Protein AF-A0A948EXN6-F1 (afdb_monomer_lite)

pLDDT: mean 90.45, std 11.67, range [42.03, 98.06]

Structure (mmCIF, N/CA/C/O backbone):
data_AF-A0A948EXN6-F1
#
_entry.id   AF-A0A948EXN6-F1
#
loop_
_atom_site.group_PDB
_atom_site.id
_atom_site.type_symbol
_atom_site.label_atom_id
_atom_site.label_alt_id
_atom_site.label_comp_id
_atom_site.label_asym_id
_atom_site.label_entity_id
_atom_site.label_seq_id
_atom_site.pdbx_PDB_ins_code
_atom_site.Cartn_x
_atom_site.Cartn_y
_atom_site.Cartn_z
_atom_site.occupancy
_atom_site.B_iso_or_equiv
_atom_site.auth_seq_id
_atom_site.auth_comp_id
_atom_site.auth_asym_id
_atom_site.auth_atom_id
_atom_site.pdbx_PDB_model_num
ATOM 1 N N . ALA A 1 1 ? 12.293 12.472 -8.233 1.00 50.12 1 ALA A N 1
ATOM 2 C CA . ALA A 1 1 ? 11.064 12.464 -7.415 1.00 50.12 1 ALA A CA 1
ATOM 3 C C . ALA A 1 1 ? 10.484 11.058 -7.168 1.00 50.12 1 ALA A C 1
ATOM 5 O O . ALA A 1 1 ? 9.758 10.894 -6.204 1.00 50.12 1 ALA A O 1
ATOM 6 N N . VAL A 1 2 ? 10.854 10.016 -7.926 1.00 45.22 2 VAL A N 1
ATOM 7 C CA . VAL A 1 2 ? 10.190 8.685 -7.897 1.00 45.22 2 VAL A CA 1
ATOM 8 C C . VAL A 1 2 ? 10.347 7.876 -6.589 1.00 45.22 2 VAL A C 1
ATOM 10 O O . VAL A 1 2 ? 9.500 7.055 -6.267 1.00 45.22 2 VAL A O 1
ATOM 13 N N . LEU A 1 3 ? 11.375 8.131 -5.770 1.00 45.44 3 LEU A N 1
ATOM 14 C CA . LEU A 1 3 ? 11.554 7.445 -4.474 1.00 45.44 3 LEU A CA 1
ATOM 15 C C . LEU A 1 3 ? 10.728 8.038 -3.314 1.00 45.44 3 LEU A C 1
ATOM 17 O O . LEU A 1 3 ? 10.849 7.562 -2.189 1.00 45.44 3 LEU A O 1
ATOM 21 N N . ASN A 1 4 ? 9.919 9.077 -3.554 1.00 51.69 4 ASN A N 1
ATOM 22 C CA . ASN A 1 4 ? 9.284 9.848 -2.478 1.00 51.69 4 ASN A CA 1
ATOM 23 C C . ASN A 1 4 ? 8.006 9.185 -1.930 1.00 51.69 4 ASN A C 1
ATOM 25 O O . ASN A 1 4 ? 7.772 9.238 -0.723 1.00 51.69 4 ASN A O 1
ATOM 29 N N . LEU A 1 5 ? 7.218 8.505 -2.773 1.00 46.69 5 LEU A N 1
ATOM 30 C CA . LEU A 1 5 ? 5.923 7.934 -2.375 1.00 46.69 5 LEU A CA 1
ATOM 31 C C . LEU A 1 5 ? 6.063 6.873 -1.269 1.00 46.69 5 LEU A C 1
ATOM 33 O O . LEU A 1 5 ? 5.421 6.967 -0.223 1.00 46.69 5 LEU A O 1
ATOM 37 N N . ALA A 1 6 ? 6.979 5.913 -1.450 1.00 48.19 6 ALA A N 1
ATOM 38 C CA . ALA A 1 6 ? 7.250 4.860 -0.465 1.00 48.19 6 ALA A CA 1
ATOM 39 C C . ALA A 1 6 ? 7.840 5.402 0.851 1.00 48.19 6 ALA A C 1
ATOM 41 O O . ALA A 1 6 ? 7.718 4.766 1.893 1.00 48.19 6 ALA A O 1
ATOM 42 N N . THR A 1 7 ? 8.473 6.579 0.819 1.00 48.00 7 THR A N 1
ATOM 43 C CA . THR A 1 7 ? 9.001 7.233 2.026 1.00 48.00 7 THR A CA 1
ATOM 44 C C . THR A 1 7 ? 7.984 8.113 2.750 1.00 48.00 7 THR A C 1
ATOM 46 O O . THR A 1 7 ? 8.203 8.435 3.916 1.00 48.00 7 THR A O 1
ATOM 49 N N . ARG A 1 8 ? 6.891 8.515 2.087 1.00 53.47 8 ARG A N 1
ATOM 50 C CA . ARG A 1 8 ? 5.889 9.442 2.637 1.00 53.47 8 ARG A CA 1
ATOM 51 C C . ARG A 1 8 ? 4.621 8.752 3.118 1.00 53.47 8 ARG A C 1
ATOM 53 O O . ARG A 1 8 ? 4.040 9.199 4.104 1.00 53.47 8 ARG A O 1
ATOM 60 N N . ILE A 1 9 ? 4.240 7.630 2.508 1.00 58.47 9 ILE A N 1
ATOM 61 C CA . ILE A 1 9 ? 3.267 6.721 3.116 1.00 58.47 9 ILE A CA 1
ATOM 62 C C . ILE A 1 9 ? 4.011 5.891 4.167 1.00 58.47 9 ILE A C 1
ATOM 64 O O . ILE A 1 9 ? 4.641 4.878 3.866 1.00 58.47 9 ILE A O 1
ATOM 68 N N . VAL A 1 10 ? 3.969 6.340 5.421 1.00 64.81 10 VAL A N 1
ATOM 69 C CA . VAL A 1 10 ? 4.646 5.668 6.538 1.00 64.81 10 VAL A CA 1
ATOM 70 C C . VAL A 1 10 ? 3.844 4.428 6.957 1.00 64.81 10 VAL A C 1
ATOM 72 O O . VAL A 1 10 ? 3.086 4.444 7.922 1.00 64.81 10 VAL A O 1
ATOM 75 N N . LEU A 1 11 ? 4.002 3.334 6.207 1.00 69.88 11 LEU A N 1
ATOM 76 C CA . LEU A 1 11 ? 3.367 2.042 6.509 1.00 69.88 11 LEU A CA 1
ATOM 77 C C . LEU A 1 11 ? 4.137 1.221 7.549 1.00 69.88 11 LEU A C 1
ATOM 79 O O . LEU A 1 11 ? 3.595 0.256 8.083 1.00 69.88 11 LEU A O 1
ATOM 83 N N . THR A 1 12 ? 5.385 1.588 7.858 1.00 72.75 12 THR A N 1
ATOM 84 C CA . THR A 1 12 ? 6.247 0.802 8.753 1.00 72.75 12 THR A CA 1
ATOM 85 C C . THR A 1 12 ? 5.606 0.557 10.124 1.00 72.75 12 THR A C 1
ATOM 87 O O . THR A 1 12 ? 5.537 -0.610 10.511 1.00 72.75 12 THR A O 1
ATOM 90 N N . PRO A 1 13 ? 5.069 1.569 10.838 1.00 77.62 13 PRO A N 1
ATOM 91 C CA . PRO A 1 13 ? 4.462 1.344 12.147 1.00 77.62 13 PRO A CA 1
ATOM 92 C C . PRO A 1 13 ? 3.199 0.457 12.124 1.00 77.62 13 PRO A C 1
ATOM 94 O O . PRO A 1 13 ? 3.190 -0.531 12.860 1.00 77.62 13 PRO A O 1
ATOM 97 N N . PRO A 1 14 ? 2.160 0.683 11.283 1.00 74.44 14 PRO A N 1
ATOM 98 C CA . PRO A 1 14 ? 0.985 -0.194 11.282 1.00 74.44 14 PRO A CA 1
ATOM 99 C C . PRO A 1 14 ? 1.304 -1.620 10.803 1.00 74.44 14 PRO A C 1
ATOM 101 O O . PRO A 1 14 ? 0.750 -2.581 11.341 1.00 74.44 14 PRO A O 1
ATOM 104 N N . VAL A 1 15 ? 2.233 -1.790 9.852 1.00 79.62 15 VAL A N 1
ATOM 105 C CA . VAL A 1 15 ? 2.682 -3.119 9.396 1.00 79.62 15 VAL A CA 1
ATOM 106 C C . VAL A 1 15 ? 3.453 -3.846 10.501 1.00 79.62 15 VAL A C 1
ATOM 108 O O . VAL A 1 15 ? 3.185 -5.019 10.772 1.00 79.62 15 VAL A O 1
ATOM 111 N N . ALA A 1 16 ? 4.372 -3.161 11.187 1.00 80.25 16 ALA A N 1
ATOM 112 C CA . ALA A 1 16 ? 5.110 -3.731 12.312 1.00 80.25 16 ALA A CA 1
ATOM 113 C C . ALA A 1 16 ? 4.172 -4.086 13.470 1.00 80.25 16 ALA A C 1
ATOM 115 O O . ALA A 1 16 ? 4.262 -5.185 14.019 1.00 80.25 16 ALA A O 1
ATOM 116 N N . ALA A 1 17 ? 3.226 -3.203 13.800 1.00 81.69 17 ALA A N 1
ATOM 117 C CA . ALA A 1 17 ? 2.192 -3.477 14.783 1.00 81.69 17 ALA A CA 1
ATOM 118 C C . ALA A 1 17 ? 1.412 -4.740 14.403 1.00 81.69 17 ALA A C 1
ATOM 120 O O . ALA A 1 17 ? 1.282 -5.627 15.245 1.00 81.69 17 ALA A O 1
ATOM 121 N N . PHE A 1 18 ? 0.955 -4.882 13.154 1.00 83.88 18 PHE A N 1
ATOM 122 C CA . PHE A 1 18 ? 0.228 -6.075 12.704 1.00 83.88 18 PHE A CA 1
ATOM 123 C C . PHE A 1 18 ? 1.070 -7.349 12.836 1.00 83.88 18 PHE A C 1
ATOM 125 O O . PHE A 1 18 ? 0.575 -8.360 13.334 1.00 83.88 18 PHE A O 1
ATOM 132 N N . ALA A 1 19 ? 2.360 -7.295 12.497 1.00 84.50 19 ALA A N 1
ATOM 133 C CA . ALA A 1 19 ? 3.268 -8.430 12.659 1.00 84.50 19 ALA A CA 1
ATOM 134 C C . ALA A 1 19 ? 3.375 -8.902 14.124 1.00 84.50 19 ALA A C 1
ATOM 136 O O . ALA A 1 19 ? 3.435 -10.104 14.383 1.00 84.50 19 ALA A O 1
ATOM 137 N N . VAL A 1 20 ? 3.317 -7.989 15.103 1.00 85.81 20 VAL A N 1
ATOM 138 C CA . VAL A 1 20 ? 3.295 -8.356 16.533 1.00 85.81 20 VAL A CA 1
ATOM 139 C C . VAL A 1 20 ? 2.038 -9.155 16.903 1.00 85.81 20 VAL A C 1
ATOM 141 O O . VAL A 1 20 ? 2.105 -10.026 17.777 1.00 85.81 20 VAL A O 1
ATOM 144 N N . ALA A 1 21 ? 0.901 -8.941 16.232 1.00 86.50 21 ALA A N 1
ATOM 145 C CA . ALA A 1 21 ? -0.321 -9.703 16.499 1.00 86.50 21 ALA A CA 1
ATOM 146 C C . ALA A 1 21 ? -0.139 -11.213 16.256 1.00 86.50 21 ALA A C 1
ATOM 148 O O . ALA A 1 21 ? -0.732 -12.014 16.978 1.00 86.50 21 ALA A O 1
ATOM 149 N N . LEU A 1 22 ? 0.747 -11.612 15.331 1.00 83.56 22 LEU A N 1
ATOM 150 C CA . LEU A 1 22 ? 1.071 -13.020 15.043 1.00 83.56 22 LEU A CA 1
ATOM 151 C C . LEU A 1 22 ? 1.679 -13.762 16.243 1.00 83.56 22 LEU A C 1
ATOM 153 O O . LEU A 1 22 ? 1.661 -14.991 16.297 1.00 83.56 22 LEU A O 1
ATOM 157 N N . HIS A 1 23 ? 2.206 -13.021 17.217 1.00 86.94 23 HIS A N 1
ATOM 158 C CA . HIS A 1 23 ? 2.815 -13.556 18.432 1.00 86.94 23 HIS A CA 1
ATOM 159 C C . HIS A 1 23 ? 1.944 -13.366 19.680 1.00 86.94 23 HIS A C 1
ATOM 161 O O . HIS A 1 23 ? 2.369 -13.705 20.784 1.00 86.94 23 HIS A O 1
ATOM 167 N N . ASN A 1 24 ? 0.725 -12.849 19.518 1.00 88.88 24 ASN A N 1
ATOM 168 C CA . ASN A 1 24 ? -0.224 -12.631 20.602 1.00 88.88 24 ASN A CA 1
ATOM 169 C C . ASN A 1 24 ? -1.450 -13.534 20.442 1.00 88.88 24 ASN A C 1
ATOM 171 O O . ASN A 1 24 ? -1.905 -13.819 19.336 1.00 88.88 24 ASN A O 1
ATOM 175 N N . VAL A 1 25 ? -2.004 -13.983 21.567 1.00 92.00 25 VAL A N 1
ATOM 176 C CA . VAL A 1 25 ? -3.200 -14.832 21.569 1.00 92.00 25 VAL A CA 1
ATOM 177 C C . VAL A 1 25 ? -4.441 -13.941 21.481 1.00 92.00 25 VAL A C 1
ATOM 179 O O . VAL A 1 25 ? -4.625 -13.090 22.356 1.00 92.00 25 VAL A O 1
ATOM 182 N N . PRO A 1 26 ? -5.310 -14.115 20.471 1.00 96.25 26 PRO A N 1
ATOM 183 C CA . PRO A 1 26 ? -6.540 -13.349 20.389 1.00 96.25 26 PRO A CA 1
ATOM 184 C C . PRO A 1 26 ? -7.600 -13.850 21.366 1.00 96.25 26 PRO A C 1
ATOM 186 O O . PRO A 1 26 ? -7.624 -15.010 21.779 1.00 96.25 26 PRO A O 1
ATOM 189 N N . SER A 1 27 ? -8.548 -12.970 21.659 1.00 97.12 27 SER A N 1
ATOM 190 C CA . SER A 1 27 ? -9.774 -13.287 22.385 1.00 97.12 27 SER A CA 1
ATOM 191 C C . SER A 1 27 ? -10.963 -13.326 21.428 1.00 97.12 27 SER A C 1
ATOM 193 O O . SER A 1 27 ? -11.187 -12.383 20.667 1.00 97.12 27 SER A O 1
ATOM 195 N N . TYR A 1 28 ? -11.730 -14.414 21.468 1.00 97.31 28 TYR A N 1
ATOM 196 C CA . TYR A 1 28 ? -12.972 -14.538 20.708 1.00 97.31 28 TYR A CA 1
ATOM 197 C C . TYR A 1 28 ? -14.075 -13.674 21.328 1.00 97.31 28 TYR A C 1
ATOM 199 O O . TYR A 1 28 ? -14.203 -13.618 22.553 1.00 97.31 28 TYR A O 1
ATOM 207 N N . GLN A 1 29 ? -14.863 -13.014 20.487 1.00 97.69 29 GLN A N 1
ATOM 208 C CA . GLN A 1 29 ? -15.926 -12.095 20.883 1.00 97.69 29 GLN A CA 1
ATOM 209 C C . GLN A 1 29 ? -17.315 -12.662 20.557 1.00 97.69 29 GLN A C 1
ATOM 211 O O . GLN A 1 29 ? -17.468 -13.552 19.723 1.00 97.69 29 GLN A O 1
ATOM 216 N N . GLU A 1 30 ? -18.356 -12.108 21.184 1.00 96.44 30 GLU A N 1
ATOM 217 C CA . GLU A 1 30 ? -19.752 -12.514 20.945 1.00 96.44 30 GLU A CA 1
ATOM 218 C C . GLU A 1 30 ? -20.220 -12.256 19.503 1.00 96.44 30 GLU A C 1
ATOM 220 O O . GLU A 1 30 ? -21.070 -12.982 18.994 1.00 96.44 30 GLU A O 1
ATOM 225 N N . ASP A 1 31 ? -19.645 -11.252 18.834 1.00 95.12 31 ASP A N 1
ATOM 226 C CA . ASP A 1 31 ? -19.950 -10.891 17.445 1.00 95.12 31 ASP A CA 1
ATOM 227 C C . ASP A 1 31 ? -19.256 -11.795 16.407 1.00 95.12 31 ASP A C 1
ATOM 229 O O . ASP A 1 31 ? -19.364 -11.547 15.207 1.00 95.12 31 ASP A O 1
ATOM 233 N N . GLY A 1 32 ? -18.538 -12.829 16.855 1.00 96.94 32 GLY A N 1
ATOM 234 C CA . GLY A 1 32 ? -17.798 -13.752 15.996 1.00 96.94 32 GLY A CA 1
ATOM 235 C C . GLY A 1 32 ? -16.394 -13.285 15.614 1.00 96.94 32 GLY A C 1
ATOM 236 O O . GLY A 1 32 ? -15.668 -14.031 14.956 1.00 96.94 32 GLY A O 1
ATOM 237 N N . SER A 1 33 ? -15.987 -12.083 16.027 1.00 97.62 33 SER A N 1
ATOM 238 C CA . SER A 1 33 ? -14.643 -11.579 15.761 1.00 97.62 33 SER A CA 1
ATOM 239 C C . SER A 1 33 ? -13.600 -12.113 16.741 1.00 97.62 33 SER A C 1
ATOM 241 O O . SER A 1 33 ? -13.895 -12.563 17.851 1.00 97.62 33 SER A O 1
ATOM 243 N N . TRP A 1 34 ? -12.346 -12.029 16.321 1.00 97.44 34 TRP A N 1
ATOM 244 C CA . TRP A 1 34 ? -11.168 -12.233 17.149 1.00 97.44 34 TRP A CA 1
ATOM 245 C C . TRP A 1 34 ? -10.496 -10.892 17.396 1.00 97.44 34 TRP A C 1
ATOM 247 O O . TRP A 1 34 ? -10.341 -10.094 16.470 1.00 97.44 34 TRP A O 1
ATOM 257 N N . ILE A 1 35 ? -10.103 -10.638 18.644 1.00 97.44 35 ILE A N 1
ATOM 258 C CA . ILE A 1 35 ? -9.443 -9.393 19.031 1.00 97.44 35 ILE A CA 1
ATOM 259 C C . ILE A 1 35 ? -8.107 -9.678 19.698 1.00 97.44 35 ILE A C 1
ATOM 261 O O . ILE A 1 35 ? -8.048 -10.337 20.740 1.00 97.44 35 ILE A O 1
ATOM 265 N N . TRP A 1 36 ? -7.058 -9.104 19.122 1.00 97.06 36 TRP A N 1
ATOM 266 C CA . TRP A 1 36 ? -5.733 -8.992 19.710 1.00 97.06 36 TRP A CA 1
ATOM 267 C C . TRP A 1 36 ? -5.620 -7.633 20.395 1.00 97.06 36 TRP A C 1
ATOM 269 O O . TRP A 1 36 ? -5.895 -6.602 19.781 1.00 97.06 36 TRP A O 1
ATOM 279 N N . VAL A 1 37 ? -5.206 -7.632 21.661 1.00 95.44 37 VAL A N 1
ATOM 280 C CA . VAL A 1 37 ? -4.864 -6.413 22.401 1.00 95.44 37 VAL A CA 1
ATOM 281 C C . VAL A 1 37 ? -3.457 -6.571 22.946 1.00 95.44 37 VAL A C 1
ATOM 283 O O . VAL A 1 37 ? -3.187 -7.526 23.670 1.00 95.44 37 VAL A O 1
ATOM 286 N N . TYR A 1 38 ? -2.566 -5.655 22.588 1.00 93.81 38 TYR A N 1
ATOM 287 C CA . TYR A 1 38 ? -1.165 -5.683 23.003 1.00 93.81 38 TYR A CA 1
ATOM 288 C C . TYR A 1 38 ? -0.573 -4.277 22.978 1.00 93.81 38 TYR A C 1
ATOM 290 O O . TYR A 1 38 ? -1.134 -3.360 22.382 1.00 93.81 38 TYR A O 1
ATOM 298 N N . THR A 1 39 ? 0.571 -4.116 23.633 1.00 91.81 39 THR A N 1
ATOM 299 C CA . THR A 1 39 ? 1.379 -2.903 23.522 1.00 91.81 39 THR A CA 1
ATOM 300 C C . THR A 1 39 ? 2.373 -3.083 22.383 1.00 91.81 39 THR A C 1
ATOM 302 O O . THR A 1 39 ? 3.109 -4.071 22.350 1.00 91.81 39 THR A O 1
ATOM 305 N N . HIS A 1 40 ? 2.381 -2.143 21.448 1.00 87.12 40 HIS A N 1
ATOM 306 C CA . HIS A 1 40 ? 3.416 -1.995 20.438 1.00 87.12 40 HIS A CA 1
ATOM 307 C C . HIS A 1 40 ? 4.394 -0.910 20.887 1.00 87.12 40 HIS A C 1
ATOM 309 O O . HIS A 1 40 ? 3.978 0.118 21.420 1.00 87.12 40 HIS A O 1
ATOM 315 N N . VAL A 1 41 ? 5.684 -1.167 20.702 1.00 84.38 41 VAL A N 1
ATOM 316 C CA . VAL A 1 41 ? 6.761 -0.251 21.076 1.00 84.38 41 VAL A CA 1
ATOM 317 C C . VAL A 1 41 ? 7.523 0.101 19.809 1.00 84.38 41 VAL A C 1
ATOM 319 O O . VAL A 1 41 ? 8.088 -0.798 19.182 1.00 84.38 41 VAL A O 1
ATOM 322 N N . ASP A 1 42 ? 7.551 1.386 19.465 1.00 73.56 42 ASP A N 1
ATOM 323 C CA . ASP A 1 42 ? 8.359 1.926 18.370 1.00 73.56 42 ASP A CA 1
ATOM 324 C C . ASP A 1 42 ? 9.301 3.006 18.919 1.00 73.56 42 ASP A C 1
ATOM 326 O O . ASP A 1 42 ? 8.901 4.108 19.301 1.00 73.56 42 ASP A O 1
ATOM 330 N N . GLY A 1 43 ? 10.580 2.655 19.062 1.00 77.56 43 GLY A N 1
ATOM 331 C CA . GLY A 1 43 ? 11.568 3.513 19.712 1.00 77.56 43 GLY A CA 1
ATOM 332 C C . GLY A 1 43 ? 11.219 3.819 21.175 1.00 77.56 43 GLY A C 1
ATOM 333 O O . GLY A 1 43 ? 11.389 2.967 22.045 1.00 77.56 43 GLY A O 1
ATOM 334 N N . ALA A 1 44 ? 10.810 5.061 21.444 1.00 75.50 44 ALA A N 1
ATOM 335 C CA . ALA A 1 44 ? 10.414 5.538 22.774 1.00 75.50 44 ALA A CA 1
ATOM 336 C C . ALA A 1 44 ? 8.889 5.663 22.946 1.00 75.50 44 ALA A C 1
ATOM 338 O O . ALA A 1 44 ? 8.434 6.029 24.030 1.00 75.50 44 ALA A O 1
ATOM 339 N N . GLU A 1 45 ? 8.118 5.400 21.891 1.00 79.38 45 GLU A N 1
ATOM 340 C CA . GLU A 1 45 ? 6.662 5.476 21.907 1.00 79.38 45 GLU A CA 1
ATOM 341 C C . GLU A 1 45 ? 6.073 4.108 22.256 1.00 79.38 45 GLU A C 1
ATOM 343 O O . GLU A 1 45 ? 6.475 3.078 21.710 1.00 79.38 45 GLU A O 1
ATOM 348 N N . GLU A 1 46 ? 5.108 4.099 23.175 1.00 88.38 46 GLU A N 1
ATOM 349 C CA . GLU A 1 46 ? 4.369 2.902 23.566 1.00 88.38 46 GLU A CA 1
ATOM 350 C C . GLU A 1 46 ? 2.890 3.106 23.256 1.00 88.38 46 GLU A C 1
ATOM 352 O O . GLU A 1 46 ? 2.221 3.949 23.850 1.00 88.38 46 GLU A O 1
ATOM 357 N N . GLN A 1 47 ? 2.363 2.299 22.344 1.00 91.25 47 GLN A N 1
ATOM 358 C CA . GLN A 1 47 ? 0.995 2.423 21.862 1.00 91.25 47 GLN A CA 1
ATOM 359 C C . GLN A 1 47 ? 0.210 1.152 22.174 1.00 91.25 47 GLN A C 1
ATOM 361 O O . GLN A 1 47 ? 0.685 0.032 21.980 1.00 91.25 47 GLN A O 1
ATOM 366 N N . GLN A 1 48 ? -1.028 1.301 22.637 1.00 95.19 48 GLN A N 1
ATOM 367 C CA . GLN A 1 48 ? -1.946 0.181 22.783 1.00 95.19 48 GLN A CA 1
ATOM 368 C C . GLN A 1 48 ? -2.621 -0.102 21.443 1.00 95.19 48 GLN A C 1
ATOM 370 O O . GLN A 1 48 ? -3.374 0.724 20.923 1.00 95.19 48 GLN A O 1
ATOM 375 N N . ILE A 1 49 ? -2.406 -1.308 20.929 1.00 95.56 49 ILE A N 1
ATOM 376 C CA . ILE A 1 49 ? -3.018 -1.798 19.702 1.00 95.56 49 ILE A CA 1
ATOM 377 C C . ILE A 1 49 ? -4.222 -2.669 20.035 1.00 95.56 49 ILE A C 1
ATOM 379 O O . ILE A 1 49 ? -4.172 -3.522 20.924 1.00 95.56 49 ILE A O 1
ATOM 383 N N . ARG A 1 50 ? -5.300 -2.472 19.279 1.00 96.62 50 ARG A N 1
ATOM 384 C CA . ARG A 1 50 ? -6.470 -3.344 19.217 1.00 96.62 50 ARG A CA 1
ATOM 385 C C . ARG A 1 50 ? -6.700 -3.732 17.762 1.00 96.62 50 ARG A C 1
ATOM 387 O O . ARG A 1 50 ? -7.278 -2.960 17.000 1.00 96.62 50 ARG A O 1
ATOM 394 N N . LEU A 1 51 ? -6.268 -4.930 17.387 1.00 97.19 51 LEU A N 1
ATOM 395 C CA . LEU A 1 51 ? -6.553 -5.513 16.079 1.00 97.19 51 LEU A CA 1
ATOM 396 C C . LEU A 1 51 ? -7.789 -6.403 16.194 1.00 97.19 51 LEU A C 1
ATOM 398 O O . LEU A 1 51 ? -7.853 -7.266 17.067 1.00 97.19 51 LEU A O 1
ATOM 402 N N . ARG A 1 52 ? -8.762 -6.199 15.312 1.00 97.62 52 ARG A N 1
ATOM 403 C CA . ARG A 1 52 ? -9.957 -7.027 15.166 1.00 97.62 52 ARG A CA 1
ATOM 404 C C . ARG A 1 52 ? -9.921 -7.717 13.808 1.00 97.62 52 ARG A C 1
ATOM 406 O O . ARG A 1 52 ? -9.720 -7.047 12.803 1.00 97.62 52 ARG A O 1
ATOM 413 N N . GLY A 1 53 ? -10.168 -9.022 13.797 1.00 97.12 53 GLY A N 1
ATOM 414 C CA . GLY A 1 53 ? -10.444 -9.805 12.594 1.00 97.12 53 GLY A CA 1
ATOM 415 C C . GLY A 1 53 ? -11.830 -10.431 12.698 1.00 97.12 53 GLY A C 1
ATOM 416 O O . GLY A 1 53 ? -12.080 -11.215 13.615 1.00 97.12 53 GLY A O 1
ATOM 417 N N . LEU A 1 54 ? -12.742 -10.071 11.799 1.00 97.88 54 LEU A N 1
ATOM 418 C CA . LEU A 1 54 ? -14.074 -10.666 11.698 1.00 97.88 54 LEU A CA 1
ATOM 419 C C . LEU A 1 54 ? -14.112 -11.617 10.501 1.00 97.88 54 LEU A C 1
ATOM 421 O O . LEU A 1 54 ? -14.054 -11.150 9.365 1.00 97.88 54 LEU A O 1
ATOM 425 N N . PRO A 1 55 ? -14.232 -12.934 10.725 1.00 97.31 55 PRO A N 1
ATOM 426 C CA . PRO A 1 55 ? -14.480 -13.868 9.641 1.00 97.31 55 PRO A CA 1
ATOM 427 C C . PRO A 1 55 ? -15.793 -13.527 8.930 1.00 97.31 55 PRO A C 1
ATOM 429 O O . PRO A 1 55 ? -16.845 -13.417 9.564 1.00 97.31 55 PRO A O 1
ATOM 432 N N . VAL A 1 56 ? -15.732 -13.400 7.611 1.00 96.12 56 VAL A N 1
ATOM 433 C CA . VAL A 1 56 ? -16.882 -13.194 6.725 1.00 96.12 56 VAL A CA 1
ATOM 434 C C . VAL A 1 56 ? -16.901 -14.279 5.651 1.00 96.12 56 VAL A C 1
ATOM 436 O O . VAL A 1 56 ? -16.016 -15.135 5.579 1.00 96.12 56 VAL A O 1
ATOM 439 N N . VAL A 1 57 ? -17.935 -14.296 4.809 1.00 94.69 57 VAL A N 1
ATOM 440 C CA . VAL A 1 57 ? -17.982 -15.245 3.690 1.00 94.69 57 VAL A CA 1
ATOM 441 C C . VAL A 1 57 ? -16.817 -14.950 2.744 1.00 94.69 57 VAL A C 1
ATOM 443 O O . VAL A 1 57 ? -16.757 -13.874 2.163 1.00 94.69 57 VAL A O 1
ATOM 446 N N . GLY A 1 58 ? -15.910 -15.916 2.592 1.00 93.06 58 GLY A N 1
ATOM 447 C CA . GLY A 1 58 ? -14.765 -15.820 1.684 1.00 93.06 58 GLY A CA 1
ATOM 448 C C . GLY A 1 58 ? -13.526 -15.136 2.263 1.00 93.06 58 GLY A C 1
ATOM 449 O O . GLY A 1 58 ? -12.497 -15.129 1.603 1.00 93.06 58 GLY A O 1
ATOM 450 N N . GLY A 1 59 ? -13.547 -14.619 3.494 1.00 96.62 59 GLY A N 1
ATOM 451 C CA . GLY A 1 59 ? -12.377 -13.905 4.002 1.00 96.62 59 GLY A CA 1
ATOM 452 C C . GLY A 1 59 ? -12.485 -13.418 5.435 1.00 96.62 59 GLY A C 1
ATOM 453 O O . GLY A 1 59 ? -13.248 -13.943 6.248 1.00 96.62 59 GLY A O 1
ATOM 454 N N . VAL A 1 60 ? -11.692 -12.396 5.735 1.00 97.44 60 VAL A N 1
ATOM 455 C CA . VAL A 1 60 ? -11.651 -11.715 7.026 1.00 97.44 60 VAL A CA 1
ATOM 456 C C . VAL A 1 60 ? -11.688 -10.209 6.793 1.00 97.44 60 VAL A C 1
ATOM 458 O O . VAL A 1 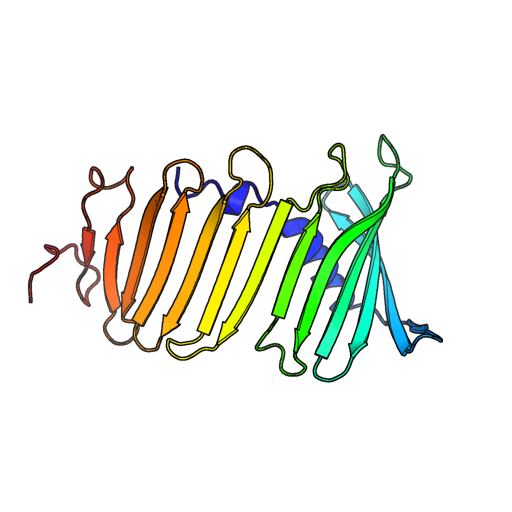60 ? -10.916 -9.686 5.993 1.00 97.44 60 VAL A O 1
ATOM 461 N N . GLU A 1 61 ? -12.569 -9.519 7.512 1.00 97.94 61 GLU A N 1
ATOM 462 C CA . GLU A 1 61 ? -12.549 -8.063 7.645 1.00 97.94 61 GLU A CA 1
ATOM 463 C C . GLU A 1 61 ? -11.640 -7.675 8.814 1.00 97.94 61 GLU A C 1
ATOM 465 O O . GLU A 1 61 ? -11.839 -8.111 9.955 1.00 97.94 61 GLU A O 1
ATOM 470 N N . TRP A 1 62 ? -10.650 -6.838 8.537 1.00 97.44 62 TRP A N 1
ATOM 471 C CA . TRP A 1 62 ? -9.659 -6.370 9.491 1.00 97.44 62 TRP A CA 1
ATOM 472 C C . TRP A 1 62 ? -9.921 -4.930 9.895 1.00 97.44 62 TRP A C 1
ATOM 474 O O . TRP A 1 62 ? -10.267 -4.087 9.072 1.00 97.44 62 TRP A O 1
ATOM 484 N N . GLN A 1 63 ? -9.691 -4.633 11.170 1.00 97.50 63 GLN A N 1
ATOM 485 C CA . GLN A 1 63 ? -9.631 -3.268 11.671 1.00 97.50 63 GLN A CA 1
ATOM 486 C C . GLN A 1 63 ? -8.576 -3.169 12.768 1.00 97.50 63 GLN A C 1
ATOM 488 O O . GLN A 1 63 ? -8.671 -3.862 13.783 1.00 97.50 63 GLN A O 1
ATOM 493 N N . MET A 1 64 ? -7.601 -2.282 12.601 1.00 96.06 64 MET A N 1
ATOM 494 C CA . MET A 1 64 ? -6.642 -1.944 13.645 1.00 96.06 64 MET A CA 1
ATOM 495 C C . MET A 1 64 ? -6.945 -0.574 14.221 1.00 96.06 64 MET A C 1
ATOM 497 O O . MET A 1 64 ? -7.065 0.418 13.501 1.00 96.06 64 MET A O 1
ATOM 501 N N . ARG A 1 65 ? -7.016 -0.525 15.549 1.00 97.12 65 ARG A N 1
ATOM 502 C CA . ARG A 1 65 ? -7.139 0.712 16.304 1.00 97.12 65 ARG A CA 1
ATOM 503 C C . ARG A 1 65 ? -5.968 0.907 17.248 1.00 97.12 65 ARG A C 1
ATOM 505 O O . ARG A 1 65 ? -5.458 -0.064 17.807 1.00 97.12 65 ARG A O 1
ATOM 512 N N . VAL A 1 66 ? -5.586 2.161 17.443 1.00 95.31 66 VAL A N 1
ATOM 513 C CA . VAL A 1 66 ? -4.444 2.568 18.261 1.00 95.31 66 VAL A CA 1
ATOM 514 C C . VAL A 1 66 ? -4.883 3.553 19.343 1.00 95.31 66 VAL A C 1
ATOM 516 O O . VAL A 1 66 ? -5.788 4.370 19.149 1.00 95.31 66 VAL A O 1
ATOM 519 N N . SER A 1 67 ? -4.284 3.435 20.522 1.00 95.19 67 SER A N 1
ATOM 520 C CA . SER A 1 67 ? -4.478 4.356 21.641 1.00 95.19 67 SER A CA 1
ATOM 521 C C . SER A 1 67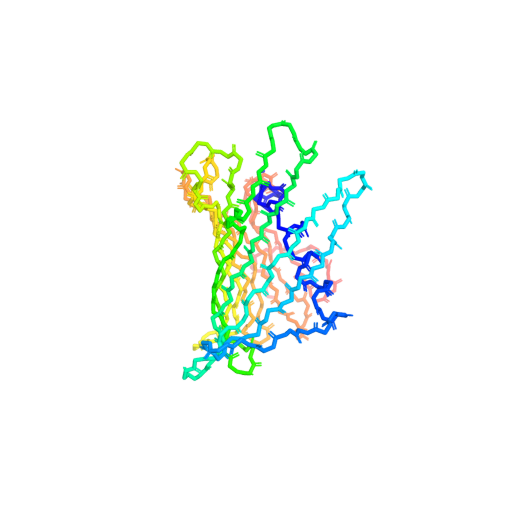 ? -3.139 4.675 22.282 1.00 95.19 67 SER A C 1
ATOM 523 O O . SER A 1 67 ? -2.329 3.775 22.487 1.00 95.19 67 SER A O 1
ATOM 525 N N . ASP A 1 68 ? -2.948 5.924 22.677 1.00 94.19 68 ASP A N 1
ATOM 526 C CA . ASP A 1 68 ? -1.841 6.348 23.521 1.00 94.19 68 ASP A CA 1
ATOM 527 C C . ASP A 1 68 ? -2.326 7.473 24.445 1.00 94.19 68 ASP A C 1
ATOM 529 O O . ASP A 1 68 ? -2.675 8.577 24.020 1.00 94.19 68 ASP A O 1
ATOM 533 N N . SER A 1 69 ? -2.381 7.171 25.743 1.00 92.62 69 SER A N 1
ATOM 534 C CA . SER A 1 69 ? -2.761 8.136 26.777 1.00 92.62 69 SER A CA 1
ATOM 535 C C . SER A 1 69 ? -1.615 9.050 27.219 1.00 92.62 69 SER A C 1
ATOM 537 O O . SER A 1 69 ? -1.871 10.039 27.905 1.00 92.62 69 SER A O 1
ATOM 539 N N . ALA A 1 70 ? -0.369 8.693 26.900 1.00 90.44 70 ALA A N 1
ATOM 540 C CA . ALA A 1 70 ? 0.835 9.467 27.189 1.00 90.44 70 ALA A CA 1
ATOM 541 C C . ALA A 1 70 ? 1.243 10.382 26.019 1.00 90.44 70 ALA A C 1
ATOM 543 O O . ALA A 1 70 ? 2.024 11.317 26.225 1.00 90.44 70 ALA A O 1
ATOM 544 N N . ALA A 1 71 ? 0.697 10.158 24.821 1.00 89.00 71 ALA A N 1
ATOM 545 C CA . ALA A 1 71 ? 0.824 11.066 23.689 1.00 89.00 71 ALA A CA 1
ATOM 546 C C . ALA A 1 71 ? 0.304 12.477 24.012 1.00 89.00 71 ALA A C 1
ATOM 548 O O . ALA A 1 71 ? -0.527 12.693 24.899 1.00 89.00 71 ALA A O 1
ATOM 549 N N . HIS A 1 72 ? 0.808 13.463 23.272 1.00 87.12 72 HIS A N 1
ATOM 550 C CA . HIS A 1 72 ? 0.442 14.867 23.423 1.00 87.12 72 HIS A CA 1
ATOM 551 C C . HIS A 1 72 ? 0.085 15.461 22.048 1.00 87.12 72 HIS A C 1
ATOM 553 O O . HIS A 1 72 ? 0.991 15.870 21.323 1.00 87.12 72 HIS A O 1
ATOM 559 N N . PRO A 1 73 ? -1.211 15.552 21.687 1.00 89.12 73 PRO A N 1
ATOM 560 C CA . PRO A 1 73 ? -2.385 15.209 22.498 1.00 89.12 73 PRO A CA 1
ATOM 561 C C . PRO A 1 73 ? -2.600 13.689 22.648 1.00 89.12 73 PRO A C 1
ATOM 563 O O . PRO A 1 73 ? -2.217 12.934 21.755 1.00 89.12 73 PRO A O 1
ATOM 566 N N . PRO A 1 74 ? -3.241 13.232 23.742 1.00 91.81 74 PRO A N 1
ATOM 567 C CA . PRO A 1 74 ? -3.583 11.826 23.904 1.00 91.81 74 PRO A CA 1
ATOM 568 C C . PRO A 1 74 ? -4.686 11.432 22.922 1.00 91.81 74 PRO A C 1
ATOM 570 O O . PRO A 1 74 ? -5.591 12.223 22.635 1.00 91.81 74 PRO A O 1
ATOM 573 N N . PHE A 1 75 ? -4.648 10.189 22.458 1.00 93.44 75 PHE A N 1
ATOM 574 C CA . PHE A 1 75 ? -5.634 9.642 21.531 1.00 93.44 75 PHE A CA 1
ATOM 575 C C . PHE A 1 75 ? -6.064 8.240 21.956 1.00 93.44 75 PHE A C 1
ATOM 577 O O . PHE A 1 75 ? -5.322 7.503 22.606 1.00 93.44 75 PHE A O 1
ATOM 584 N N . ALA A 1 76 ? -7.301 7.874 21.631 1.00 95.81 76 ALA A N 1
ATOM 585 C CA . ALA A 1 76 ? -7.885 6.622 22.086 1.00 95.81 76 ALA A CA 1
ATOM 586 C C . ALA A 1 76 ? -8.761 5.995 21.010 1.00 95.81 76 ALA A C 1
ATOM 588 O O . ALA A 1 76 ? -9.690 6.621 20.502 1.00 95.81 76 ALA A O 1
ATOM 589 N N . ASN A 1 77 ? -8.505 4.715 20.752 1.00 95.38 77 ASN A N 1
ATOM 590 C CA . ASN A 1 77 ? -9.263 3.869 19.842 1.00 95.38 77 ASN A CA 1
ATOM 591 C C . ASN A 1 77 ? -9.374 4.459 18.425 1.00 95.38 77 ASN A C 1
ATOM 593 O O . ASN A 1 77 ? -10.403 4.307 17.758 1.00 95.38 77 ASN A O 1
ATOM 597 N N . GLU A 1 78 ? -8.319 5.132 17.974 1.00 96.31 78 GLU A N 1
ATOM 598 C CA . GLU A 1 78 ? -8.245 5.745 16.655 1.00 96.31 78 GLU A CA 1
ATOM 599 C C . GLU A 1 78 ? -8.061 4.687 15.578 1.00 96.31 78 GLU A C 1
ATOM 601 O O . GLU A 1 78 ? -7.324 3.728 15.782 1.00 96.31 78 GLU A O 1
ATOM 606 N N . LEU A 1 79 ? -8.761 4.829 14.452 1.00 96.12 79 LEU A N 1
ATOM 607 C CA . LEU A 1 79 ? -8.620 3.906 13.329 1.00 96.12 79 LEU A CA 1
ATOM 608 C C . LEU A 1 79 ? -7.281 4.159 12.643 1.00 96.12 79 LEU A C 1
ATOM 610 O O . LEU A 1 79 ? -7.014 5.287 12.240 1.00 96.12 79 LEU A O 1
ATOM 614 N N . TRP A 1 80 ? -6.470 3.112 12.512 1.00 92.75 80 TRP A N 1
ATOM 615 C CA . TRP A 1 80 ? -5.173 3.206 11.848 1.00 92.75 80 TRP A CA 1
ATOM 616 C C . TRP A 1 80 ? -5.193 2.547 10.472 1.00 92.75 80 TRP A C 1
ATOM 618 O O . TRP A 1 80 ? -4.708 3.120 9.500 1.00 92.75 80 TRP A O 1
ATOM 628 N N . PHE A 1 81 ? -5.823 1.376 10.374 1.00 93.81 81 PHE A N 1
ATOM 629 C CA . PHE A 1 81 ? -6.161 0.770 9.095 1.00 93.81 81 PHE A CA 1
ATOM 630 C C . PHE A 1 81 ? -7.394 -0.125 9.205 1.00 93.81 81 PHE A C 1
ATOM 632 O O . PHE A 1 81 ? -7.722 -0.638 10.281 1.00 93.81 81 PHE A O 1
ATOM 639 N N . GLU A 1 82 ? -8.044 -0.347 8.072 1.00 97.00 82 GLU A N 1
ATOM 640 C CA . GLU A 1 82 ? -9.046 -1.393 7.885 1.00 97.00 82 GLU A CA 1
ATOM 641 C C . GLU A 1 82 ? -8.931 -2.003 6.496 1.00 97.00 82 GLU A C 1
ATOM 643 O O . GLU A 1 82 ? -8.258 -1.451 5.629 1.00 97.00 82 GLU A O 1
ATOM 648 N N . GLY A 1 83 ? -9.564 -3.149 6.282 1.00 97.06 83 GLY A N 1
ATOM 649 C CA . GLY A 1 83 ? -9.524 -3.792 4.981 1.00 97.06 83 GLY A CA 1
ATOM 650 C C . GLY A 1 83 ? -10.002 -5.226 4.995 1.00 97.06 83 GLY A C 1
ATOM 651 O O . GLY A 1 83 ? -10.495 -5.718 6.011 1.00 97.06 83 GLY A O 1
ATOM 652 N N . THR A 1 84 ? -9.828 -5.913 3.875 1.00 97.38 84 THR A N 1
ATOM 653 C CA . THR A 1 84 ? -10.204 -7.316 3.734 1.00 97.38 84 THR A CA 1
ATOM 654 C C . THR A 1 84 ? -9.037 -8.168 3.269 1.00 97.38 84 THR A C 1
ATOM 656 O O . THR A 1 84 ? -8.108 -7.697 2.616 1.00 97.38 84 THR A O 1
ATOM 659 N N . THR A 1 85 ? -9.074 -9.443 3.639 1.00 96.88 85 THR A N 1
ATOM 660 C CA . THR A 1 85 ? -8.221 -10.475 3.048 1.00 96.88 85 THR A CA 1
ATOM 661 C C . THR A 1 85 ? -9.074 -11.684 2.719 1.00 96.88 85 THR A C 1
ATOM 663 O O . THR A 1 85 ? -9.857 -12.134 3.564 1.00 96.88 85 THR A O 1
ATOM 666 N N . HIS A 1 86 ? -8.900 -12.248 1.532 1.00 96.44 86 HIS A N 1
ATOM 667 C CA . HIS A 1 86 ? -9.475 -13.538 1.183 1.00 96.44 86 HIS A CA 1
ATOM 668 C C . HIS A 1 86 ? -8.840 -14.660 2.029 1.00 96.44 86 HIS A C 1
ATOM 670 O O . HIS A 1 86 ? -7.787 -14.474 2.643 1.00 96.44 86 HIS A O 1
ATOM 676 N N . LEU A 1 87 ? -9.501 -15.818 2.133 1.00 91.50 87 LEU A N 1
ATOM 677 C CA . LEU A 1 87 ? -9.072 -16.906 3.034 1.00 91.50 87 LEU A CA 1
ATOM 678 C C . LEU A 1 87 ? -7.703 -17.510 2.689 1.00 91.50 87 LEU A C 1
ATOM 680 O O . LEU A 1 87 ? -7.021 -18.008 3.582 1.00 91.50 87 LEU A O 1
ATOM 684 N N . ASP A 1 88 ? -7.330 -17.493 1.414 1.00 91.62 88 ASP A N 1
ATOM 685 C CA . ASP A 1 88 ? -6.014 -17.912 0.915 1.00 91.62 88 ASP A CA 1
ATOM 686 C C . ASP A 1 88 ? -4.941 -16.824 1.083 1.00 91.62 88 ASP A C 1
ATOM 688 O O . ASP A 1 88 ? -3.752 -17.121 0.998 1.00 91.62 88 ASP A O 1
ATOM 692 N N . GLY A 1 89 ? -5.346 -15.585 1.376 1.00 89.62 89 GLY A N 1
ATOM 693 C CA . GLY A 1 89 ? -4.462 -14.427 1.468 1.00 89.62 89 GLY A CA 1
ATOM 694 C C . GLY A 1 89 ? -3.974 -13.902 0.116 1.00 89.62 89 GLY A C 1
ATOM 695 O O . GLY A 1 89 ? -3.213 -12.937 0.103 1.00 89.62 89 GLY A O 1
ATOM 696 N N . GLU A 1 90 ? -4.413 -14.487 -1.001 1.00 92.44 90 GLU A N 1
ATOM 697 C CA . GLU A 1 90 ? -3.946 -14.128 -2.348 1.00 92.44 90 GLU A CA 1
ATOM 698 C C . GLU A 1 90 ? -4.588 -12.836 -2.860 1.00 92.44 90 GLU A C 1
ATOM 700 O O . GLU A 1 90 ? -4.017 -12.167 -3.711 1.00 92.44 90 GLU A O 1
ATOM 705 N N . LEU A 1 91 ? -5.737 -12.452 -2.298 1.00 96.56 91 LEU A N 1
ATOM 706 C CA . LEU A 1 91 ? -6.469 -11.231 -2.625 1.00 96.56 91 LEU A CA 1
ATOM 707 C C . LEU A 1 91 ? -6.763 -10.436 -1.352 1.00 96.56 91 LEU A C 1
ATOM 709 O O . LEU A 1 91 ? -7.195 -10.998 -0.338 1.00 96.56 91 LEU A O 1
ATOM 713 N N . GLY A 1 92 ? -6.608 -9.121 -1.416 1.00 96.88 92 GLY A N 1
ATOM 714 C CA . GLY A 1 92 ? -7.028 -8.244 -0.336 1.00 96.88 92 GLY A CA 1
ATOM 715 C C . GLY A 1 92 ? -6.861 -6.770 -0.649 1.00 96.88 92 GLY A C 1
ATOM 716 O O . GLY A 1 92 ? -6.260 -6.373 -1.650 1.00 96.88 92 GLY A O 1
ATOM 717 N N . ASP A 1 93 ? -7.429 -5.956 0.229 1.00 96.69 93 ASP A N 1
ATOM 718 C CA . ASP A 1 93 ? -7.355 -4.509 0.141 1.00 96.69 93 ASP A CA 1
ATOM 719 C C . ASP A 1 93 ? -7.321 -3.887 1.530 1.00 96.69 93 ASP A C 1
ATOM 721 O O . ASP A 1 93 ? -8.178 -4.177 2.359 1.00 96.69 93 ASP A O 1
ATOM 725 N N . TRP A 1 94 ? -6.342 -3.029 1.797 1.00 96.06 94 TRP A N 1
ATOM 726 C CA . TRP A 1 94 ? -6.203 -2.294 3.051 1.00 96.06 94 TRP A CA 1
ATOM 727 C C . TRP A 1 94 ? -6.220 -0.792 2.792 1.00 96.06 94 TRP A C 1
ATOM 729 O O . TRP A 1 94 ? -5.564 -0.294 1.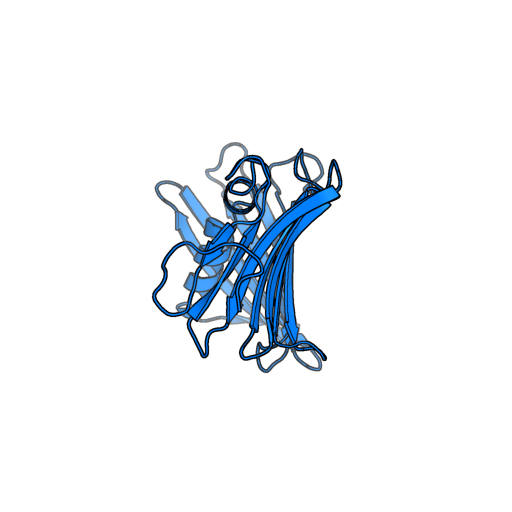882 1.00 96.06 94 TRP A O 1
ATOM 739 N N . THR A 1 95 ? -6.934 -0.058 3.635 1.00 96.38 95 THR A N 1
ATOM 740 C CA . THR A 1 95 ? -6.965 1.403 3.664 1.00 96.38 95 THR A CA 1
ATOM 741 C C . THR A 1 95 ? -6.342 1.886 4.963 1.00 96.38 95 THR A C 1
ATOM 743 O O . THR A 1 95 ? -6.721 1.441 6.047 1.00 96.38 95 THR A O 1
ATOM 746 N N . PHE A 1 96 ? -5.395 2.810 4.853 1.00 94.56 96 PHE A N 1
ATOM 747 C CA . PHE A 1 96 ? -4.673 3.398 5.975 1.00 94.56 96 PHE A CA 1
ATOM 748 C C . PHE A 1 96 ? -5.181 4.805 6.251 1.00 94.56 96 PHE A C 1
ATOM 750 O O . PHE A 1 96 ? -5.463 5.564 5.323 1.00 94.56 96 PHE A O 1
ATOM 757 N N . TYR A 1 97 ? -5.248 5.162 7.528 1.00 94.12 97 TYR A N 1
ATOM 758 C CA . TYR A 1 97 ? -5.750 6.445 8.001 1.00 94.12 97 TYR A CA 1
ATOM 759 C C . TYR A 1 97 ? -4.681 7.150 8.817 1.00 94.12 97 TYR A C 1
ATOM 761 O O . TYR A 1 97 ? -3.951 6.518 9.583 1.00 94.12 97 TYR A O 1
ATOM 769 N N . ASP A 1 98 ? -4.646 8.471 8.699 1.00 91.75 98 ASP A N 1
ATOM 770 C CA . ASP A 1 98 ? -3.866 9.309 9.598 1.00 91.75 98 ASP A CA 1
ATOM 771 C C . ASP A 1 98 ? -4.814 10.040 10.544 1.00 91.75 98 ASP A C 1
ATOM 773 O O . ASP A 1 98 ? -5.440 11.046 10.209 1.00 91.75 98 ASP A O 1
ATOM 777 N N . PHE A 1 99 ? -4.933 9.502 11.754 1.00 90.31 99 PHE A N 1
ATOM 778 C CA . PHE A 1 99 ? -5.786 10.055 12.800 1.00 90.31 99 PHE A CA 1
ATOM 779 C C . PHE A 1 99 ? -5.215 11.327 13.447 1.00 90.31 99 PHE A C 1
ATOM 781 O O . PHE A 1 99 ? -5.921 11.971 14.230 1.00 90.31 99 PHE A O 1
ATOM 788 N N . THR A 1 100 ? -3.960 11.684 13.154 1.00 88.81 100 THR A N 1
ATOM 789 C CA . THR A 1 100 ? -3.307 12.892 13.679 1.00 88.81 100 THR A CA 1
ATOM 790 C C . THR A 1 100 ? -3.658 14.138 12.864 1.00 88.81 100 THR A C 1
ATOM 792 O O . THR A 1 100 ? -3.573 15.257 13.376 1.00 88.81 100 THR A O 1
ATOM 795 N N . LEU A 1 101 ? -4.116 13.953 11.623 1.00 90.31 101 LEU A N 1
ATOM 796 C CA . LEU A 1 101 ? -4.568 15.023 10.740 1.00 90.31 101 LEU A CA 1
ATOM 797 C C . LEU A 1 101 ? -6.035 15.401 10.987 1.00 90.31 101 LEU A C 1
ATOM 799 O O . LEU A 1 101 ? -6.869 14.596 11.415 1.00 90.31 101 LEU A O 1
ATOM 803 N N . GLU A 1 102 ? -6.374 16.654 10.673 1.00 90.25 102 GLU A N 1
ATOM 804 C CA . GLU A 1 102 ? -7.758 17.124 10.725 1.00 9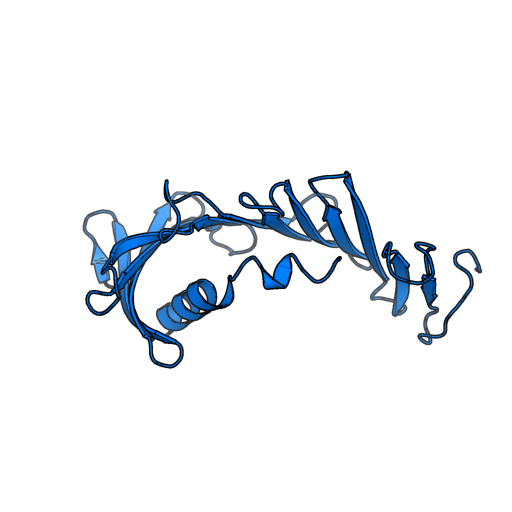0.25 102 GLU A CA 1
ATOM 805 C C . GLU A 1 102 ? -8.642 16.295 9.782 1.00 90.25 102 GLU A C 1
ATOM 807 O O . GLU A 1 102 ? -8.286 16.022 8.639 1.00 90.25 102 GLU A O 1
ATOM 812 N N . GLY A 1 103 ? -9.807 15.871 10.273 1.00 91.06 103 GLY A N 1
ATOM 813 C CA . GLY A 1 103 ? -10.735 15.040 9.504 1.00 91.06 103 GLY A CA 1
ATOM 814 C C . GLY A 1 103 ? -10.366 13.556 9.431 1.00 91.06 103 GLY A C 1
ATOM 815 O O . GLY A 1 103 ? -11.194 12.783 8.958 1.00 91.06 103 GLY A O 1
ATOM 816 N N . ARG A 1 104 ? -9.198 13.150 9.956 1.00 93.56 104 ARG A N 1
ATOM 817 C CA . ARG A 1 104 ? -8.737 11.750 10.026 1.00 93.56 104 ARG A CA 1
ATOM 818 C C . ARG A 1 104 ? -8.839 11.031 8.671 1.00 93.56 104 ARG A C 1
ATOM 820 O O . ARG A 1 104 ? -9.524 10.009 8.566 1.00 93.56 104 ARG A O 1
ATOM 827 N N . PRO A 1 105 ? -8.259 11.614 7.609 1.00 95.50 105 PRO A N 1
ATOM 828 C CA . PRO A 1 105 ? -8.444 11.133 6.252 1.00 95.50 105 PRO A CA 1
ATOM 829 C C . PRO A 1 105 ? -7.837 9.740 6.063 1.00 95.50 105 PRO A C 1
ATOM 831 O O . PRO A 1 105 ? -6.882 9.355 6.744 1.00 95.50 105 PRO A O 1
ATOM 834 N N . ALA A 1 106 ? -8.361 9.012 5.077 1.00 95.44 106 ALA A N 1
ATOM 835 C CA . ALA A 1 106 ? -7.615 7.923 4.468 1.00 95.44 106 ALA A CA 1
ATOM 836 C C . ALA A 1 106 ? -6.415 8.525 3.724 1.00 95.44 106 ALA A C 1
ATOM 838 O O . ALA A 1 106 ? -6.585 9.453 2.933 1.00 95.44 106 ALA A O 1
ATOM 839 N N . VAL A 1 107 ? -5.215 8.021 3.993 1.00 94.44 107 VAL A N 1
ATOM 840 C CA . VAL A 1 107 ? -3.960 8.551 3.438 1.00 94.44 107 VAL A CA 1
ATOM 841 C C . VAL A 1 107 ? -3.339 7.635 2.398 1.00 94.44 107 VAL A C 1
ATOM 843 O O . VAL A 1 107 ? -2.608 8.103 1.528 1.00 94.44 107 VAL A O 1
ATOM 846 N N . GLY A 1 108 ? -3.673 6.348 2.430 1.00 93.81 108 GLY A N 1
ATOM 847 C CA . GLY A 1 108 ? -3.187 5.400 1.444 1.00 93.81 108 GLY A CA 1
ATOM 848 C C . GLY A 1 108 ? -4.060 4.164 1.341 1.00 93.81 108 GLY A C 1
ATOM 849 O O . GLY A 1 108 ? -4.819 3.842 2.259 1.00 93.81 108 GLY A O 1
ATOM 850 N N . ARG A 1 109 ? -3.927 3.466 0.218 1.00 95.56 109 ARG A N 1
ATOM 851 C CA . ARG A 1 109 ? -4.589 2.190 -0.038 1.00 95.56 109 ARG A CA 1
ATOM 852 C C . ARG A 1 109 ? -3.605 1.199 -0.632 1.00 95.56 109 ARG A C 1
ATOM 854 O O . ARG A 1 109 ? -2.844 1.565 -1.519 1.00 95.56 109 ARG A O 1
ATOM 861 N N . LEU A 1 110 ? -3.636 -0.029 -0.137 1.00 95.19 110 LEU A N 1
ATOM 862 C CA . LEU A 1 110 ? -2.890 -1.163 -0.654 1.00 95.19 110 LEU A CA 1
ATOM 863 C C . LEU A 1 110 ? -3.883 -2.186 -1.193 1.00 95.19 110 LEU A C 1
ATOM 865 O O . LEU A 1 110 ? -4.795 -2.575 -0.473 1.00 95.19 110 LEU A O 1
ATOM 869 N N . GLU A 1 111 ? -3.703 -2.633 -2.424 1.00 97.38 111 GLU A N 1
ATOM 870 C CA . GLU A 1 111 ? -4.522 -3.667 -3.056 1.00 97.38 111 GLU A CA 1
ATOM 871 C C . GLU A 1 111 ? -3.594 -4.726 -3.634 1.00 97.38 111 GLU A C 1
ATOM 873 O O . GLU A 1 111 ? -2.588 -4.392 -4.254 1.00 97.38 111 GLU A O 1
ATOM 878 N N . TRP A 1 112 ? -3.912 -5.999 -3.443 1.00 98.00 112 TRP A N 1
ATOM 879 C CA . TRP A 1 112 ? -3.165 -7.093 -4.057 1.00 98.00 112 TRP A CA 1
ATOM 880 C C . TRP A 1 112 ? -4.104 -8.196 -4.492 1.00 98.00 112 TRP A C 1
ATOM 882 O O . TRP A 1 112 ? -5.215 -8.321 -3.971 1.00 98.00 112 TRP A O 1
ATOM 892 N N . GLY A 1 113 ? -3.658 -8.973 -5.465 1.00 98.06 113 GLY A N 1
ATOM 893 C CA . GLY A 1 113 ? -4.478 -9.987 -6.095 1.00 98.06 113 GLY A CA 1
ATOM 894 C C . GLY A 1 113 ? -3.789 -10.605 -7.292 1.00 98.06 113 GLY A C 1
ATOM 895 O O . GLY A 1 113 ? -2.608 -10.378 -7.554 1.00 98.06 113 GLY A O 1
ATOM 896 N N . ASN A 1 114 ? -4.579 -11.339 -8.058 1.00 96.94 114 ASN A N 1
ATOM 897 C CA . ASN A 1 114 ? -4.206 -11.872 -9.351 1.00 96.94 114 ASN A CA 1
ATOM 898 C C . ASN A 1 114 ? -5.342 -11.660 -10.356 1.00 96.94 114 ASN A C 1
ATOM 900 O O . ASN A 1 114 ? -6.525 -11.720 -10.009 1.00 96.94 114 ASN A O 1
ATOM 904 N N . ASP A 1 115 ? -4.990 -11.424 -11.613 1.00 95.31 115 ASP A N 1
ATOM 905 C CA . ASP A 1 115 ? -5.948 -11.295 -12.709 1.00 95.31 115 ASP A CA 1
ATOM 906 C C . ASP A 1 115 ? -5.416 -11.957 -14.002 1.00 95.31 115 ASP A C 1
ATOM 908 O O . ASP A 1 115 ? -4.605 -12.884 -13.945 1.00 95.31 115 ASP A O 1
ATOM 912 N N . SER A 1 116 ? -5.925 -11.555 -15.174 1.00 94.81 116 SER A N 1
ATOM 913 C CA . SER A 1 116 ? -5.511 -12.123 -16.464 1.00 94.81 116 SER A CA 1
ATOM 914 C C . SER A 1 116 ? -4.062 -11.844 -16.852 1.00 94.81 116 SER A C 1
ATOM 916 O O . SER A 1 116 ? -3.538 -12.588 -17.679 1.00 94.81 116 SER A O 1
ATOM 918 N N . ASP A 1 117 ? -3.439 -10.817 -16.277 1.00 93.06 117 ASP A N 1
ATOM 919 C CA . ASP A 1 117 ? -2.059 -10.428 -16.574 1.00 93.06 117 ASP A CA 1
ATOM 920 C C . ASP A 1 117 ? -1.178 -10.559 -15.323 1.00 93.06 117 ASP A C 1
ATOM 922 O O . ASP A 1 117 ? -0.239 -9.792 -15.119 1.00 93.06 117 ASP A O 1
ATOM 926 N N . GLY A 1 118 ? -1.503 -11.537 -14.473 1.00 95.38 118 GLY A N 1
ATOM 927 C CA . GLY A 1 118 ? -0.636 -11.999 -13.397 1.00 95.38 118 GLY A CA 1
ATOM 928 C C . GLY A 1 118 ? -0.983 -11.464 -12.011 1.00 95.38 118 GLY A C 1
ATOM 929 O O . GLY A 1 118 ? -2.087 -10.977 -11.751 1.00 95.38 118 GLY A O 1
ATOM 930 N N . GLU A 1 119 ? -0.034 -11.620 -11.093 1.00 97.81 119 GLU A N 1
ATOM 931 C CA . GLU A 1 119 ? -0.139 -11.126 -9.721 1.00 97.81 119 GLU A CA 1
ATOM 932 C C . GLU A 1 119 ? 0.132 -9.620 -9.684 1.00 97.81 119 GLU A C 1
ATOM 934 O O . GLU A 1 119 ? 0.954 -9.101 -10.444 1.00 97.81 119 GLU A O 1
ATOM 939 N N . TYR A 1 120 ? -0.543 -8.902 -8.789 1.00 97.69 120 TYR A N 1
ATOM 940 C CA . TYR A 1 120 ? -0.362 -7.466 -8.625 1.00 97.69 120 TYR A CA 1
ATOM 941 C C . TYR A 1 120 ? -0.307 -7.039 -7.162 1.00 97.69 120 TYR A C 1
ATOM 943 O O . TYR A 1 120 ? -0.917 -7.646 -6.281 1.00 97.69 120 TYR A O 1
ATOM 951 N N . LEU A 1 121 ? 0.388 -5.926 -6.934 1.00 97.12 121 LEU A N 1
ATOM 952 C CA . LEU A 1 121 ? 0.383 -5.166 -5.689 1.00 97.12 121 LEU A CA 1
ATOM 953 C C . LEU A 1 121 ? 0.357 -3.679 -6.041 1.00 97.12 121 LEU A C 1
ATOM 955 O O . LEU A 1 121 ? 1.260 -3.189 -6.711 1.00 97.12 121 LEU A O 1
ATOM 959 N N . ILE A 1 122 ? -0.662 -2.956 -5.597 1.00 97.06 122 ILE A N 1
ATOM 960 C CA . ILE A 1 122 ? -0.884 -1.549 -5.925 1.00 97.06 122 ILE A CA 1
ATOM 961 C C . ILE A 1 122 ? -0.950 -0.753 -4.629 1.00 97.06 122 ILE A C 1
ATOM 963 O O . ILE A 1 122 ? -1.791 -1.014 -3.773 1.00 97.06 122 ILE A O 1
ATOM 967 N N . LEU A 1 123 ? -0.081 0.243 -4.505 1.00 95.56 123 LEU A N 1
ATOM 968 C CA . LEU A 1 123 ? -0.093 1.232 -3.439 1.00 95.56 123 LEU A CA 1
ATOM 969 C C . LEU A 1 123 ? -0.511 2.584 -4.019 1.00 95.56 123 LEU A C 1
ATOM 971 O O . LEU A 1 123 ? 0.145 3.100 -4.919 1.00 95.56 123 LEU A O 1
ATOM 975 N N . SER A 1 124 ? -1.579 3.165 -3.483 1.00 95.44 124 SER A N 1
ATOM 976 C CA . SER A 1 124 ? -2.094 4.478 -3.885 1.00 95.44 124 SER A CA 1
ATOM 977 C C . SER A 1 124 ? -1.999 5.472 -2.733 1.00 95.44 124 SER A C 1
ATOM 979 O O . SER A 1 124 ? -2.401 5.140 -1.613 1.00 95.44 124 SER A O 1
ATOM 981 N N . ALA A 1 125 ? -1.536 6.693 -2.996 1.00 94.94 125 ALA A N 1
ATOM 982 C CA . ALA A 1 125 ? -1.670 7.811 -2.064 1.00 94.94 125 ALA A CA 1
ATOM 983 C C . ALA A 1 125 ? -3.036 8.484 -2.226 1.00 94.94 125 ALA A C 1
ATOM 985 O O . ALA A 1 125 ? -3.470 8.810 -3.331 1.00 94.94 125 ALA A O 1
ATOM 986 N N . LEU A 1 126 ? -3.719 8.714 -1.106 1.00 94.94 126 LEU A N 1
ATOM 987 C CA . LEU A 1 126 ? -5.082 9.259 -1.082 1.00 94.94 126 LEU A CA 1
ATOM 988 C C . LEU A 1 126 ? -5.163 10.677 -0.507 1.00 94.94 126 LEU A C 1
ATOM 990 O O . LEU A 1 126 ? -6.228 11.295 -0.542 1.00 94.94 126 LEU A O 1
ATOM 994 N N . TYR A 1 127 ? -4.064 11.192 0.043 1.00 93.12 127 TYR A N 1
ATOM 995 C CA . TYR A 1 127 ? -4.040 12.466 0.752 1.00 93.12 127 TYR A CA 1
ATOM 996 C C . TYR A 1 127 ? -2.689 13.174 0.615 1.00 93.12 127 TYR A C 1
ATOM 998 O O . TYR A 1 127 ? -1.661 12.535 0.410 1.00 93.12 127 TYR A O 1
ATOM 1006 N N . GLY A 1 128 ? -2.694 14.496 0.802 1.00 89.81 128 GLY A N 1
ATOM 1007 C CA . GLY A 1 128 ? -1.495 15.331 0.777 1.00 89.81 128 GLY A CA 1
ATOM 1008 C C . GLY A 1 128 ? -1.072 15.726 -0.636 1.00 89.81 128 GLY A C 1
ATOM 1009 O O . GLY A 1 128 ? -1.863 15.646 -1.573 1.00 89.81 128 GLY A O 1
ATOM 1010 N N . ASP A 1 129 ? 0.174 16.179 -0.766 1.00 89.25 129 ASP A N 1
ATOM 1011 C CA . ASP A 1 129 ? 0.736 16.642 -2.043 1.00 89.25 129 ASP A CA 1
ATOM 1012 C C . ASP A 1 129 ? 0.894 15.507 -3.064 1.00 89.25 129 ASP A C 1
ATOM 1014 O O . ASP A 1 129 ? 0.850 15.760 -4.261 1.00 89.25 129 ASP A O 1
ATOM 1018 N N . ASP A 1 130 ? 1.039 14.271 -2.581 1.00 89.25 130 ASP A N 1
ATOM 1019 C CA . ASP A 1 130 ? 1.221 13.067 -3.397 1.00 89.25 130 ASP A CA 1
ATOM 1020 C C . ASP A 1 130 ? -0.132 12.369 -3.686 1.00 89.25 130 ASP A C 1
ATOM 1022 O O . ASP A 1 130 ? -0.180 11.237 -4.160 1.00 89.25 130 ASP A O 1
ATOM 1026 N N . ALA A 1 131 ? -1.270 12.996 -3.352 1.00 93.12 131 ALA A N 1
ATOM 1027 C CA . ALA A 1 131 ? -2.587 12.402 -3.573 1.00 93.12 131 ALA A CA 1
ATOM 1028 C C . ALA A 1 131 ? -2.830 12.117 -5.065 1.00 93.12 131 ALA A C 1
ATOM 1030 O O . ALA A 1 131 ? -2.787 13.020 -5.899 1.00 93.12 131 ALA A O 1
ATOM 1031 N N . GLY A 1 132 ? -3.170 10.866 -5.376 1.00 94.75 132 GLY A N 1
ATOM 1032 C CA . GLY A 1 132 ? -3.328 10.378 -6.745 1.00 94.75 132 GLY A CA 1
ATOM 1033 C C . GLY A 1 132 ? -2.103 9.646 -7.288 1.00 94.75 132 GLY A C 1
ATOM 1034 O O . GLY A 1 132 ? -2.235 8.985 -8.317 1.00 94.75 132 GLY A O 1
ATOM 1035 N N . ASP A 1 133 ? -0.956 9.707 -6.607 1.00 95.62 133 ASP A N 1
ATOM 1036 C CA . ASP A 1 133 ? 0.202 8.894 -6.961 1.00 95.62 133 ASP A CA 1
ATOM 1037 C C . ASP A 1 133 ? -0.103 7.404 -6.779 1.00 95.62 133 ASP A C 1
ATOM 1039 O O . ASP A 1 133 ? -0.741 6.986 -5.802 1.00 95.62 133 ASP A O 1
ATOM 1043 N N . VAL A 1 134 ? 0.406 6.588 -7.702 1.00 96.06 134 VAL A N 1
ATOM 1044 C CA . VAL A 1 134 ? 0.232 5.132 -7.699 1.00 96.06 134 VAL A CA 1
ATOM 1045 C C . VAL A 1 134 ? 1.566 4.448 -7.959 1.00 96.06 134 VAL A C 1
ATOM 1047 O O . VAL A 1 134 ? 2.246 4.763 -8.932 1.00 96.06 134 VAL A O 1
ATOM 1050 N N . LEU A 1 135 ? 1.911 3.470 -7.123 1.00 96.19 135 LEU A N 1
ATOM 1051 C CA . LEU A 1 135 ? 2.995 2.516 -7.348 1.00 96.19 135 LEU A CA 1
ATOM 1052 C C . LEU A 1 135 ? 2.393 1.122 -7.520 1.00 96.19 135 LEU A C 1
ATOM 1054 O O . LEU A 1 135 ? 1.769 0.598 -6.599 1.00 96.19 135 LEU A O 1
ATOM 1058 N N . ALA A 1 136 ? 2.592 0.519 -8.683 1.00 96.69 136 ALA A N 1
ATOM 1059 C CA . ALA A 1 136 ? 2.089 -0.801 -9.020 1.00 96.69 136 ALA A CA 1
ATOM 1060 C C . ALA A 1 136 ? 3.253 -1.754 -9.290 1.00 96.69 136 ALA A C 1
ATOM 1062 O O . ALA A 1 136 ? 4.142 -1.444 -10.075 1.00 96.69 136 ALA A O 1
ATOM 1063 N N . TYR A 1 137 ? 3.231 -2.917 -8.654 1.00 96.81 137 TYR A N 1
ATOM 1064 C CA . TYR A 1 137 ? 4.037 -4.073 -9.015 1.00 96.81 137 TYR A CA 1
ATOM 1065 C C . TYR A 1 137 ? 3.162 -5.086 -9.750 1.00 96.81 137 TYR A C 1
ATOM 1067 O O . TYR A 1 137 ? 2.011 -5.309 -9.360 1.00 96.81 137 TYR A O 1
ATOM 1075 N N . ARG A 1 138 ? 3.729 -5.710 -10.781 1.00 97.94 138 ARG A N 1
ATOM 1076 C CA . ARG A 1 138 ? 3.105 -6.767 -11.575 1.00 97.94 138 ARG A CA 1
ATOM 1077 C C . ARG A 1 138 ? 4.090 -7.914 -11.769 1.00 97.94 138 ARG A C 1
ATOM 1079 O O . ARG A 1 138 ? 5.230 -7.673 -12.170 1.00 97.94 138 ARG A O 1
ATOM 1086 N N . HIS A 1 139 ? 3.629 -9.143 -11.558 1.00 97.44 139 HIS A N 1
ATOM 1087 C CA . HIS A 1 139 ? 4.338 -10.365 -11.945 1.00 97.44 139 HIS A CA 1
ATOM 1088 C C . HIS A 1 139 ? 3.495 -11.158 -12.938 1.00 97.44 139 HIS A C 1
ATOM 1090 O O . HIS A 1 139 ? 2.502 -11.777 -12.565 1.00 97.44 139 HIS A O 1
ATOM 1096 N N . ASP A 1 140 ? 3.909 -11.135 -14.201 1.00 96.50 140 ASP A N 1
ATOM 1097 C CA . ASP A 1 140 ? 3.316 -11.872 -15.318 1.00 96.50 140 ASP A CA 1
ATOM 1098 C C . ASP A 1 140 ? 4.395 -12.739 -15.969 1.00 96.50 140 ASP A C 1
ATOM 1100 O O . ASP A 1 140 ? 5.022 -12.362 -16.964 1.00 96.50 140 ASP A O 1
ATOM 1104 N N . ALA A 1 141 ? 4.698 -13.868 -15.325 1.00 93.19 141 ALA A N 1
ATOM 1105 C CA . ALA A 1 141 ? 5.892 -14.651 -15.613 1.00 93.19 141 ALA A CA 1
ATOM 1106 C C . ALA A 1 141 ? 6.106 -14.901 -17.129 1.00 93.19 141 ALA A C 1
ATOM 1108 O O . ALA A 1 141 ? 5.213 -15.409 -17.814 1.00 93.19 141 ALA A O 1
ATOM 1109 N N . PRO A 1 142 ? 7.313 -14.619 -17.662 1.00 95.88 142 PRO A N 1
ATOM 1110 C CA . PRO A 1 142 ? 8.530 -14.250 -16.929 1.00 95.88 142 PRO A CA 1
ATOM 1111 C C . PRO A 1 142 ? 8.713 -12.732 -16.735 1.00 95.88 142 PRO A C 1
ATOM 1113 O O . PRO A 1 142 ? 9.759 -12.286 -16.260 1.00 95.88 142 PRO A O 1
ATOM 1116 N N . HIS A 1 143 ? 7.749 -11.923 -17.160 1.00 97.31 143 HIS A N 1
ATOM 1117 C CA . HIS A 1 143 ? 7.839 -10.474 -17.141 1.00 97.31 143 HIS A CA 1
ATOM 1118 C C . HIS A 1 143 ? 7.400 -9.913 -15.795 1.00 97.31 143 HIS A C 1
ATOM 1120 O O . HIS A 1 143 ? 6.424 -10.336 -15.186 1.00 97.31 143 HIS A O 1
ATOM 1126 N N . ASN A 1 144 ? 8.135 -8.917 -15.339 1.00 97.69 144 ASN A N 1
ATOM 1127 C CA . ASN A 1 144 ? 7.843 -8.201 -14.118 1.00 97.69 144 ASN A CA 1
ATOM 1128 C C . ASN A 1 144 ? 7.868 -6.706 -14.404 1.00 97.69 144 ASN A C 1
ATOM 1130 O O . ASN A 1 144 ? 8.712 -6.235 -15.179 1.00 97.69 144 ASN A O 1
ATOM 1134 N N . THR A 1 145 ? 6.981 -5.959 -13.755 1.00 97.75 145 THR A N 1
ATOM 1135 C CA . THR A 1 145 ? 6.981 -4.500 -13.831 1.00 97.75 145 THR A CA 1
ATOM 1136 C C . THR A 1 145 ? 6.832 -3.877 -12.452 1.00 97.75 145 THR A C 1
ATOM 1138 O O . THR A 1 145 ? 6.170 -4.403 -11.558 1.00 97.75 145 THR A O 1
ATOM 1141 N N . ILE A 1 146 ? 7.484 -2.734 -12.284 1.00 97.19 146 ILE A N 1
ATOM 1142 C CA . ILE A 1 146 ? 7.169 -1.746 -11.264 1.00 97.19 146 ILE A CA 1
ATOM 1143 C C . ILE A 1 146 ? 6.862 -0.471 -12.032 1.00 97.19 146 ILE A C 1
ATOM 1145 O O . ILE A 1 146 ? 7.757 0.065 -12.681 1.00 97.19 146 ILE A O 1
ATOM 1149 N N . ASP A 1 147 ? 5.631 0.012 -11.962 1.00 96.19 147 ASP A N 1
ATOM 1150 C CA . ASP A 1 147 ? 5.184 1.241 -12.604 1.00 96.19 147 ASP A CA 1
ATOM 1151 C C . ASP A 1 147 ? 4.804 2.262 -11.523 1.00 96.19 147 ASP A C 1
ATOM 1153 O O . ASP A 1 147 ? 4.098 1.958 -10.562 1.00 96.19 147 ASP A O 1
ATOM 1157 N N . PHE A 1 148 ? 5.284 3.490 -11.675 1.00 95.62 148 PHE A N 1
ATOM 1158 C CA . PHE A 1 148 ? 4.911 4.642 -10.866 1.00 95.62 148 PHE A CA 1
ATOM 1159 C C . PHE A 1 148 ? 4.183 5.652 -11.748 1.00 95.62 148 PHE A C 1
ATOM 1161 O O . PHE A 1 148 ? 4.648 5.966 -12.845 1.00 95.62 148 PHE A O 1
ATOM 1168 N N . THR A 1 149 ? 3.061 6.169 -11.261 1.00 95.44 149 THR A N 1
ATOM 1169 C CA . THR A 1 149 ? 2.315 7.272 -11.871 1.00 95.44 149 THR A CA 1
ATOM 1170 C C . THR A 1 149 ? 2.224 8.411 -10.869 1.00 95.44 149 THR A C 1
ATOM 1172 O O . THR A 1 149 ? 1.742 8.193 -9.760 1.00 95.44 149 THR A O 1
ATOM 1175 N N . ASP A 1 150 ? 2.662 9.601 -11.269 1.00 93.19 150 ASP A N 1
ATOM 1176 C CA . ASP A 1 150 ? 2.456 10.846 -10.530 1.00 93.19 150 ASP A CA 1
ATOM 1177 C C . ASP A 1 150 ? 1.009 11.320 -10.734 1.00 93.19 150 ASP A C 1
ATOM 1179 O O . ASP A 1 150 ? 0.540 11.474 -11.866 1.00 93.19 150 ASP A O 1
ATOM 1183 N N . GLY A 1 151 ? 0.271 11.516 -9.647 1.00 92.62 151 GLY A N 1
ATOM 1184 C CA . GLY A 1 151 ? -1.135 11.906 -9.680 1.00 92.62 151 GLY A CA 1
ATOM 1185 C C . GLY A 1 151 ? -1.365 13.363 -10.074 1.00 92.62 151 GLY A C 1
ATOM 1186 O O . GLY A 1 151 ? -2.457 13.707 -10.538 1.00 92.62 151 GLY A O 1
ATOM 1187 N N . ALA A 1 152 ? -0.362 14.227 -9.904 1.00 91.31 152 ALA A N 1
ATOM 1188 C CA . ALA A 1 152 ? -0.479 15.657 -10.151 1.00 91.31 152 ALA A CA 1
AT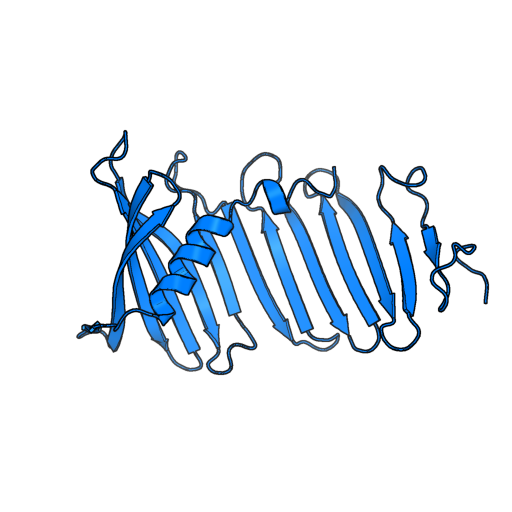OM 1189 C C . ALA A 1 152 ? -0.316 16.002 -11.637 1.00 91.31 152 ALA A C 1
ATOM 1191 O O . ALA A 1 152 ? -1.050 16.858 -12.146 1.00 91.31 152 ALA A O 1
ATOM 1192 N N . ASP A 1 153 ? 0.621 15.352 -12.334 1.00 91.75 153 ASP A N 1
ATOM 1193 C CA . ASP A 1 153 ? 0.901 15.622 -13.751 1.00 91.75 153 ASP A CA 1
ATOM 1194 C C . ASP A 1 153 ? 0.754 14.414 -14.693 1.00 91.75 153 ASP A C 1
ATOM 1196 O O . ASP A 1 153 ? 0.782 14.584 -15.917 1.00 91.75 153 ASP A O 1
ATOM 1200 N N . GLY A 1 154 ? 0.523 13.214 -14.153 1.00 90.50 154 GLY A N 1
ATOM 1201 C CA . GLY A 1 154 ? 0.371 11.984 -14.929 1.00 90.50 154 GLY A CA 1
ATOM 1202 C C . GLY A 1 154 ? 1.684 11.450 -15.497 1.00 90.50 154 GLY A C 1
ATOM 1203 O O . GLY A 1 154 ? 1.656 10.559 -16.352 1.00 90.50 154 GLY A O 1
ATOM 1204 N N . SER A 1 155 ? 2.829 11.998 -15.081 1.00 91.38 155 SER A N 1
ATOM 1205 C CA . SER A 1 155 ? 4.132 11.481 -15.476 1.00 91.38 155 SER A CA 1
ATOM 1206 C C . SER A 1 155 ? 4.314 10.055 -14.969 1.00 91.38 155 SER A C 1
ATOM 1208 O O . SER A 1 155 ? 3.779 9.644 -13.939 1.00 91.38 155 SER A O 1
ATOM 1210 N N . GLN A 1 156 ? 5.055 9.271 -15.745 1.00 93.44 156 GLN A N 1
ATOM 1211 C CA . GLN A 1 156 ? 5.269 7.863 -15.462 1.00 93.44 156 GLN A CA 1
ATOM 1212 C C . GLN A 1 156 ? 6.748 7.576 -15.284 1.00 93.44 156 GLN A C 1
ATOM 1214 O O . GLN A 1 156 ? 7.608 8.176 -15.934 1.00 93.44 156 GLN A O 1
ATOM 1219 N N . ALA A 1 157 ? 7.026 6.612 -14.424 1.00 95.56 157 ALA A N 1
ATOM 1220 C CA . ALA A 1 157 ? 8.308 5.950 -14.335 1.00 95.56 157 ALA A CA 1
ATOM 1221 C C . ALA A 1 157 ? 8.077 4.445 -14.257 1.00 95.56 157 ALA A C 1
ATOM 1223 O O . ALA A 1 157 ? 7.047 4.005 -13.755 1.00 95.56 157 ALA A O 1
ATOM 1224 N N . TYR A 1 158 ? 9.025 3.653 -14.740 1.00 96.50 158 TYR A N 1
ATOM 1225 C CA . TYR A 1 158 ? 8.934 2.207 -14.622 1.00 96.50 158 TYR A CA 1
ATOM 1226 C C . TYR A 1 158 ? 10.295 1.536 -14.524 1.00 96.50 158 TYR A C 1
ATOM 1228 O O . TYR A 1 158 ? 11.322 2.078 -14.942 1.00 96.50 158 TYR A O 1
ATOM 1236 N N . ILE A 1 159 ? 10.261 0.311 -14.015 1.00 96.81 159 ILE A N 1
ATOM 1237 C CA . ILE A 1 159 ? 11.310 -0.696 -14.131 1.00 96.81 159 ILE A CA 1
ATOM 1238 C C . ILE A 1 159 ? 10.633 -1.964 -14.637 1.00 96.81 159 ILE A C 1
ATOM 1240 O O . ILE A 1 159 ? 9.608 -2.376 -14.097 1.00 96.81 159 ILE A O 1
ATOM 1244 N N . ARG A 1 160 ? 11.186 -2.578 -15.677 1.00 97.50 160 ARG A N 1
ATOM 1245 C CA . ARG A 1 160 ? 10.654 -3.789 -16.302 1.00 97.50 160 ARG A CA 1
ATOM 1246 C C . ARG A 1 160 ? 11.777 -4.780 -16.495 1.00 97.50 160 ARG A C 1
ATOM 1248 O O . ARG A 1 160 ? 12.867 -4.393 -16.906 1.00 97.50 160 ARG A O 1
ATOM 1255 N N . TRP A 1 161 ? 11.526 -6.046 -16.207 1.00 97.62 161 TRP A N 1
ATOM 1256 C CA . TRP A 1 161 ? 12.535 -7.080 -16.397 1.00 97.62 161 TRP A CA 1
ATOM 1257 C C . TRP A 1 161 ? 11.914 -8.425 -16.730 1.00 97.62 161 TRP A C 1
ATOM 1259 O O . TRP A 1 161 ? 10.755 -8.702 -16.422 1.00 97.62 161 TRP A O 1
ATOM 1269 N N . ASN A 1 162 ? 12.711 -9.259 -17.378 1.00 97.62 162 ASN A N 1
ATOM 1270 C CA . ASN A 1 162 ? 12.409 -10.649 -17.641 1.00 97.62 162 ASN A CA 1
ATOM 1271 C C . ASN A 1 162 ? 13.237 -11.507 -16.679 1.00 97.62 162 ASN A C 1
ATOM 1273 O O . ASN A 1 162 ? 14.465 -11.504 -16.719 1.00 97.62 162 ASN A O 1
ATOM 1277 N N . GLU A 1 163 ? 12.581 -12.239 -15.786 1.00 95.94 163 GLU A N 1
ATOM 1278 C CA . GLU A 1 163 ? 13.269 -13.067 -14.788 1.00 95.94 163 GLU A CA 1
ATOM 1279 C C . GLU A 1 163 ? 13.904 -14.335 -15.378 1.00 95.94 163 GLU A C 1
ATOM 1281 O O . GLU A 1 163 ? 14.756 -14.950 -14.737 1.00 95.94 163 GLU A O 1
ATOM 1286 N N . ALA A 1 164 ? 13.514 -14.730 -16.595 1.00 97.19 164 ALA A N 1
ATOM 1287 C CA . ALA A 1 164 ? 14.045 -15.918 -17.253 1.00 97.19 164 ALA A CA 1
ATOM 1288 C C . ALA A 1 164 ? 15.434 -15.688 -17.862 1.00 97.19 164 ALA A C 1
ATOM 1290 O O . ALA A 1 164 ? 16.258 -16.605 -17.848 1.00 97.19 164 ALA A O 1
ATOM 1291 N N . ASP A 1 165 ? 15.702 -14.495 -18.398 1.00 96.38 165 ASP A N 1
ATOM 1292 C CA . ASP A 1 165 ? 16.978 -14.162 -19.047 1.00 96.38 165 ASP A CA 1
ATOM 1293 C C . ASP A 1 165 ? 17.721 -12.983 -18.402 1.00 96.38 165 ASP A C 1
ATOM 1295 O O . ASP A 1 165 ? 18.892 -12.761 -18.706 1.00 96.38 165 ASP A O 1
ATOM 1299 N N . GLY A 1 166 ? 17.085 -12.269 -17.474 1.00 95.44 166 GLY A N 1
ATOM 1300 C CA . GLY A 1 166 ? 17.667 -11.141 -16.758 1.00 95.44 166 GLY A CA 1
ATOM 1301 C C . GLY A 1 166 ? 17.691 -9.833 -17.549 1.00 95.44 166 GLY A C 1
ATOM 1302 O O . GLY A 1 166 ? 18.200 -8.851 -17.013 1.00 95.44 166 GLY A O 1
ATOM 1303 N N . THR A 1 167 ? 17.163 -9.786 -18.775 1.00 97.75 167 THR A N 1
ATOM 1304 C CA . THR A 1 167 ? 17.055 -8.546 -19.565 1.00 97.75 167 THR A CA 1
ATOM 1305 C C . THR A 1 167 ? 16.039 -7.586 -18.954 1.00 97.75 167 THR A C 1
ATOM 1307 O O . THR A 1 167 ? 15.127 -7.996 -18.226 1.00 97.75 167 THR A O 1
ATOM 1310 N N . GLY A 1 168 ? 16.161 -6.297 -19.258 1.00 97.56 168 GLY A N 1
ATOM 1311 C CA . GLY A 1 168 ? 15.157 -5.337 -18.825 1.00 97.56 168 GLY A CA 1
ATOM 1312 C C . GLY A 1 168 ? 15.423 -3.900 -19.236 1.00 97.56 168 GLY A C 1
ATOM 1313 O O . GLY A 1 168 ? 16.362 -3.595 -19.976 1.00 97.56 168 GLY A O 1
ATOM 1314 N N . SER A 1 169 ? 14.545 -3.025 -18.760 1.00 97.31 169 SER A N 1
ATOM 1315 C CA . SER A 1 169 ? 14.616 -1.594 -18.991 1.00 97.31 169 SER A CA 1
ATOM 1316 C C . SER A 1 169 ? 14.086 -0.785 -17.813 1.00 97.31 169 SER A C 1
ATOM 1318 O O . SER A 1 169 ? 13.319 -1.262 -16.971 1.00 97.31 169 SER A O 1
ATOM 1320 N N . LEU A 1 170 ? 14.516 0.471 -17.736 1.00 96.62 170 LEU A N 1
ATOM 1321 C CA . LEU A 1 170 ? 13.984 1.444 -16.797 1.00 96.62 170 LEU A CA 1
ATOM 1322 C C . LEU A 1 170 ? 13.801 2.796 -17.478 1.00 96.62 170 LEU A C 1
ATOM 1324 O O . LEU A 1 170 ? 14.624 3.226 -18.287 1.00 96.62 170 LEU A O 1
ATOM 1328 N N . MET A 1 171 ? 12.750 3.504 -17.089 1.00 95.69 171 MET A N 1
ATOM 1329 C CA . MET A 1 171 ? 12.529 4.891 -17.473 1.00 95.69 171 MET A CA 1
ATOM 1330 C C . MET A 1 171 ? 12.132 5.672 -16.231 1.00 95.69 171 MET A C 1
ATOM 1332 O O . MET A 1 171 ? 11.131 5.374 -15.586 1.00 95.69 171 MET A O 1
ATOM 1336 N N . VAL A 1 172 ? 12.919 6.685 -15.891 1.00 92.00 172 VAL A N 1
ATOM 1337 C CA . VAL A 1 172 ? 12.658 7.583 -14.765 1.00 92.00 172 VAL A CA 1
ATOM 1338 C C . VAL A 1 172 ? 12.952 9.004 -15.251 1.00 92.00 172 VAL A C 1
ATOM 1340 O O . VAL A 1 172 ? 14.056 9.221 -15.743 1.00 92.00 172 VAL A O 1
ATOM 1343 N N . PRO A 1 173 ? 12.038 9.984 -15.103 1.00 87.81 173 PRO A N 1
ATOM 1344 C CA . PRO A 1 173 ? 12.227 11.335 -15.651 1.00 87.81 173 PRO A CA 1
ATOM 1345 C C . PRO A 1 173 ? 13.552 12.013 -15.258 1.00 87.81 173 PRO A C 1
ATOM 1347 O O . PRO A 1 173 ? 14.177 12.691 -16.070 1.00 87.81 173 PRO A O 1
ATOM 1350 N N . ASP A 1 174 ? 14.013 11.778 -14.027 1.00 85.31 174 ASP A N 1
ATOM 1351 C CA . ASP A 1 174 ? 15.242 12.372 -13.481 1.00 85.31 174 ASP A CA 1
ATOM 1352 C C . ASP A 1 174 ? 16.518 11.558 -13.781 1.00 85.31 174 ASP A C 1
ATOM 1354 O O . ASP A 1 174 ? 17.614 11.943 -13.368 1.00 85.31 174 ASP A O 1
ATOM 1358 N N . TYR A 1 175 ? 16.403 10.422 -14.475 1.00 86.31 175 TYR A N 1
ATOM 1359 C CA . TYR A 1 175 ? 17.516 9.544 -14.839 1.00 86.31 175 TYR A CA 1
ATOM 1360 C C . TYR A 1 175 ? 17.682 9.499 -16.357 1.00 86.31 175 TYR A C 1
ATOM 1362 O O . TYR A 1 175 ? 16.698 9.499 -17.085 1.00 86.31 175 TYR A O 1
ATOM 1370 N N . ASN A 1 176 ? 18.925 9.474 -16.847 1.00 89.00 176 ASN A N 1
ATOM 1371 C CA . ASN A 1 176 ? 19.231 9.428 -18.286 1.00 89.00 176 ASN A CA 1
ATOM 1372 C C . ASN A 1 176 ? 18.472 10.490 -19.123 1.00 89.00 176 ASN A C 1
ATOM 1374 O O . ASN A 1 176 ? 18.101 10.265 -20.271 1.00 89.00 176 ASN A O 1
ATOM 1378 N N . GLY A 1 177 ? 18.182 11.655 -18.527 1.00 88.25 177 GLY A N 1
ATOM 1379 C CA . GLY A 1 177 ? 17.389 12.713 -19.165 1.00 88.25 177 GLY A CA 1
ATOM 1380 C C . GLY A 1 177 ? 15.944 12.314 -19.497 1.00 88.25 177 GLY A C 1
ATOM 1381 O O . GLY A 1 177 ? 15.367 12.885 -20.419 1.00 88.25 177 GLY A O 1
ATOM 1382 N N . GLY 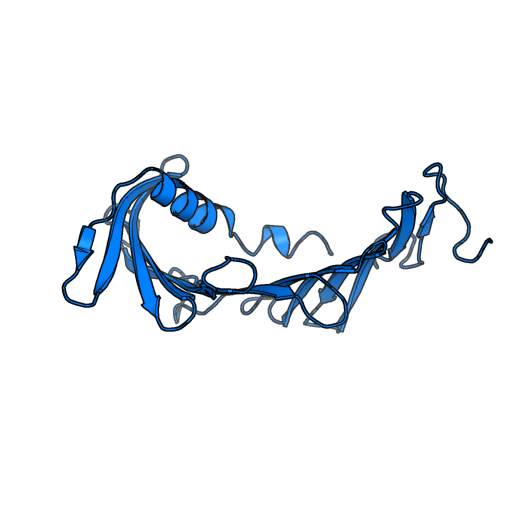A 1 178 ? 15.390 11.323 -18.795 1.00 89.94 178 GLY A N 1
ATOM 1383 C CA . GLY A 1 178 ? 14.068 10.753 -19.045 1.00 89.94 178 GLY A CA 1
ATOM 1384 C C . GLY A 1 178 ? 14.026 9.740 -20.190 1.00 89.94 178 GLY A C 1
ATOM 1385 O O . GLY A 1 178 ? 12.953 9.227 -20.495 1.00 89.94 178 GLY A O 1
ATOM 1386 N N . ALA A 1 179 ? 15.161 9.447 -20.831 1.00 92.81 179 ALA A N 1
ATOM 1387 C CA . ALA A 1 179 ? 15.239 8.397 -21.836 1.00 92.81 179 ALA A CA 1
ATOM 1388 C C . ALA A 1 179 ? 15.279 7.013 -21.176 1.00 92.81 179 ALA A C 1
ATOM 1390 O O . ALA A 1 179 ? 15.892 6.829 -20.121 1.00 92.81 179 ALA A O 1
ATOM 1391 N N . GLU A 1 180 ? 14.654 6.035 -21.827 1.00 95.94 180 GLU A N 1
ATOM 1392 C CA . GLU A 1 180 ? 14.732 4.636 -21.415 1.00 95.94 180 GLU A CA 1
ATOM 1393 C C . GLU A 1 180 ? 16.192 4.155 -21.442 1.00 95.94 180 GLU A C 1
ATOM 1395 O O . GLU A 1 180 ? 16.960 4.498 -22.347 1.00 95.94 180 GLU A O 1
ATOM 1400 N N . ALA A 1 181 ? 16.582 3.396 -20.422 1.00 96.19 181 ALA A N 1
ATOM 1401 C CA . ALA A 1 181 ? 17.865 2.709 -20.338 1.00 96.19 181 ALA A CA 1
ATOM 1402 C C . ALA A 1 181 ? 17.619 1.203 -20.250 1.00 96.19 181 ALA A C 1
ATOM 1404 O O . ALA A 1 181 ? 16.723 0.775 -19.522 1.00 96.19 181 ALA A O 1
ATOM 1405 N N . CYS A 1 182 ? 18.409 0.416 -20.976 1.00 97.12 182 CYS A N 1
ATOM 1406 C CA . CYS A 1 182 ? 18.210 -1.021 -21.121 1.00 97.12 182 CYS A CA 1
ATOM 1407 C C . CYS A 1 182 ? 19.479 -1.789 -20.784 1.00 97.12 182 CYS A C 1
ATOM 1409 O O . CYS A 1 182 ? 20.588 -1.279 -20.956 1.00 97.12 182 CYS A O 1
ATOM 1411 N N . TRP A 1 183 ? 19.305 -3.028 -20.333 1.00 97.31 183 TRP A N 1
ATOM 1412 C CA . TRP A 1 183 ? 20.408 -3.942 -20.073 1.00 97.31 183 TRP A CA 1
ATOM 1413 C C . TRP A 1 183 ? 20.144 -5.330 -20.658 1.00 97.31 183 TRP A C 1
ATOM 1415 O O . TRP A 1 183 ? 19.001 -5.789 -20.758 1.00 97.31 183 TRP A O 1
ATOM 1425 N N . ASP A 1 184 ? 21.226 -5.998 -21.050 1.00 96.62 184 ASP A N 1
ATOM 1426 C CA . ASP A 1 184 ? 21.189 -7.358 -21.582 1.00 96.62 184 ASP A CA 1
ATOM 1427 C C . ASP A 1 184 ? 21.184 -8.435 -20.478 1.00 96.62 184 ASP A C 1
ATOM 1429 O O . ASP A 1 184 ? 21.231 -8.158 -19.278 1.00 96.62 184 ASP A O 1
ATOM 1433 N N . ALA A 1 185 ? 21.177 -9.707 -20.883 1.00 95.94 185 ALA A N 1
ATOM 1434 C CA . ALA A 1 185 ? 21.211 -10.852 -19.970 1.00 95.94 185 ALA A CA 1
ATOM 1435 C C . ALA A 1 185 ? 22.457 -10.892 -19.058 1.00 95.94 185 ALA A C 1
ATOM 1437 O O . ALA A 1 185 ? 22.465 -11.561 -18.023 1.00 95.94 185 ALA A O 1
ATOM 1438 N N . GLN A 1 186 ? 23.529 -10.187 -19.428 1.00 96.00 186 GLN A N 1
ATOM 1439 C CA . GLN A 1 186 ? 24.762 -10.081 -18.649 1.00 96.00 186 GLN A CA 1
ATOM 1440 C C . GLN A 1 186 ? 24.780 -8.840 -17.744 1.00 96.00 186 GLN A C 1
ATOM 1442 O O . GLN A 1 186 ? 25.777 -8.625 -17.050 1.00 96.00 186 GLN A O 1
ATOM 1447 N N . GLN A 1 187 ? 23.676 -8.083 -17.695 1.00 93.44 187 GLN A N 1
ATOM 1448 C CA . GLN A 1 187 ? 23.523 -6.830 -16.951 1.00 93.44 187 GLN A CA 1
ATOM 1449 C C . GLN A 1 187 ? 24.429 -5.706 -17.476 1.00 93.44 187 GLN A C 1
ATOM 1451 O O . GLN A 1 187 ? 24.831 -4.826 -16.711 1.00 93.44 187 GLN A O 1
ATOM 1456 N N . PHE A 1 188 ? 24.790 -5.744 -18.762 1.00 95.69 188 PHE A N 1
ATOM 1457 C CA . PHE A 1 188 ? 25.498 -4.642 -19.406 1.00 95.69 188 PHE A CA 1
ATOM 1458 C C . PHE A 1 188 ? 24.517 -3.676 -20.056 1.00 95.69 188 PHE A C 1
ATOM 1460 O O . PHE A 1 188 ? 23.533 -4.107 -20.654 1.00 95.69 188 PHE A O 1
ATOM 1467 N N . ASP A 1 189 ? 24.823 -2.380 -19.969 1.00 95.50 189 ASP A N 1
ATOM 1468 C CA . ASP A 1 189 ? 24.068 -1.331 -20.651 1.00 95.50 189 ASP A CA 1
ATOM 1469 C C . ASP A 1 189 ? 24.072 -1.580 -22.168 1.00 95.50 189 ASP A C 1
ATOM 1471 O O . ASP A 1 189 ? 25.133 -1.737 -22.784 1.00 95.50 189 ASP A O 1
ATOM 1475 N N . VAL A 1 190 ? 22.884 -1.579 -22.771 1.00 95.44 190 VAL A N 1
ATOM 1476 C CA . VAL A 1 190 ? 22.679 -1.730 -24.216 1.00 95.44 190 VAL A CA 1
ATOM 1477 C C . VAL A 1 190 ? 21.706 -0.682 -24.738 1.00 95.44 190 VAL A C 1
ATOM 1479 O O . VAL A 1 190 ? 20.921 -0.096 -23.990 1.00 95.44 190 VAL A O 1
ATOM 1482 N N . ASP A 1 191 ? 21.736 -0.455 -26.048 1.00 92.69 191 ASP A N 1
ATOM 1483 C CA . ASP A 1 191 ? 20.741 0.391 -26.696 1.00 92.69 191 ASP A CA 1
ATOM 1484 C C . ASP A 1 191 ? 19.353 -0.259 -26.588 1.00 92.69 191 ASP A C 1
ATOM 1486 O O . ASP A 1 191 ? 19.154 -1.420 -26.957 1.00 92.69 191 ASP A O 1
ATOM 1490 N N . CYS A 1 192 ? 18.374 0.515 -26.122 1.00 87.38 192 CYS A N 1
ATOM 1491 C CA . CYS A 1 192 ? 16.972 0.115 -26.086 1.00 87.38 192 CYS A CA 1
ATOM 1492 C C . CYS A 1 192 ? 16.441 -0.073 -27.514 1.00 87.38 192 CYS A C 1
ATOM 1494 O O . CYS A 1 192 ? 16.073 0.889 -28.187 1.00 87.38 192 CYS A O 1
ATOM 1496 N N . GLY A 1 193 ? 16.467 -1.314 -28.001 1.00 73.38 193 GLY A N 1
ATOM 1497 C CA . GLY A 1 193 ? 16.120 -1.673 -29.380 1.00 73.38 193 GLY A CA 1
ATOM 1498 C C . GLY A 1 193 ? 17.164 -2.521 -30.114 1.00 73.38 193 GLY A C 1
ATOM 1499 O O . GLY A 1 193 ? 16.962 -2.810 -31.294 1.00 73.38 193 GLY A O 1
ATOM 1500 N N . GLY A 1 194 ? 18.263 -2.908 -29.457 1.00 53.06 194 GLY A N 1
ATOM 1501 C CA . GLY A 1 194 ? 19.203 -3.900 -29.982 1.00 53.06 194 GLY A CA 1
ATOM 1502 C C . GLY A 1 194 ? 18.749 -5.329 -29.678 1.00 53.06 194 GLY A C 1
ATOM 1503 O O . GLY A 1 194 ? 18.768 -5.733 -28.519 1.00 53.06 194 GLY A O 1
ATOM 1504 N N . GLU A 1 195 ? 18.344 -6.066 -30.717 1.00 42.03 195 GLU A N 1
ATOM 1505 C CA . GLU A 1 195 ? 18.290 -7.541 -30.713 1.00 42.03 195 GLU A CA 1
ATOM 1506 C C . GLU A 1 195 ? 19.696 -8.162 -30.659 1.00 42.03 195 GLU A C 1
ATOM 1508 O O . GLU A 1 195 ? 20.616 -7.611 -31.314 1.00 42.03 195 GLU A O 1
#

Secondary structure (DSSP, 8-state):
-TTSHHHHS--HHHHHHHHHHTTS--EE-TTS-EEEEEEEEETTEEEEEEEEEEEETTEEEEEEEEEESSSSS-EEEEEEEEEEEETTSSSEEEEEE-TTSTT--EEEEEEEEEETTEEEEEEEE-SSTTTT-EEEEEEETTEEEEEEE-TTT--EEEEEEETTT--EEEE-TTSGGG--EEE-TTS-EE-TT--

Foldseek 3Di:
DQVVPVVPPPCPQVVVVVVVQVVFDWDADPQQKTWDWDWDDDPPDIKIKIWIWHDDVQWTKIWIFIFDVPDVVGDDRHTAKIWIAGPVRQWIKMWGWDPVDPPGDGQKMWTWHADPQGTKIKIAGCDDPQHQWIWMWGPRAQKIKTKIARGPPRDIWMWIAGNVQGWTWTADCVPPVRDIWIAGSVRDTDPPPDD

Radius of gyration: 20.27 Å; chains: 1; bounding box: 45×35×58 Å

Sequence (195 aa):
AVLNLATRIVLTPPVAAFAVALHNVPSYQEDGSWIWVYTHVDGAEEQQIRLRGLPVVGGVEWQMRVSDSAAHPPFANELWFEGTTHLDGELGDWTFYDFTLEGRPAVGRLEWGNDSDGEYLILSALYGDDAGDVLAYRHDAPHNTIDFTDGADGSQAYIRWNEADGTGSLMVPDYNGGAEACWDAQQFDVDCGGE